Protein 1XHO (pdb70)

Radius of gyration: 18.59 Å; Cα contacts (8 Å, |Δi|>4): 660; chains: 3; bounding box: 45×43×45 Å

B-factor: mean 31.83, std 7.76, range [2.0, 61.58]

CATH classification: 3.30.1330.40

Sequence (318 aa):
VWAIRGATTVSDNTADEIVAETQKLLKEAEKNGLEEDDIISIIFTVTKDLDAAFPAIAARNGWTSTALCNEIDVPGSLEKCIRVHVNTDKDKKDIKHVYLNGAKVLVWAIRGATTVSDNTADEIVAETQKLLKEAEKNGLEEDDIISIIFTVTKDLDAAFPAIAARNGWTSTALCNEIDVPGSLEKCIRVHVNTDKDKKDIKHVYLNGAKVLVWAIRGATTVSDNTADEIVAETQKLLKEAEKNGLEEDDIISIIFTVTKDLDAAFPAIAARNGWTSTALCNEIDVPGSLEKCIRVHVNTDKDKKDIKHVYLNGAKVL

Foldseek 3Di:
DEDAKEKEAFPDQAPCRLLVGLLVGVVVVVLQVDDLVFAAAKEKEAAPRHDHDDNCVSCVCPNPPYHYYHDPDDPPDDHRMMMMDTHDPDDHVSHDYYYYDPRVVD/DDDAKEKAFFPAQAAVRLQVGLLVRVVVVVLQVHDLVQAAEKEKEWEPRHDHDANCVSCVCPSPPYHYYHDPHDPPDDHRMMMMDGNDPDDPVSHDYYAYYPRVVD/DEDAKEKEAFPAQAPVRLQVRLLVRVVCVVLQVHDLVFAAAKEKEAEPRHDHDDNVVNCVVPSPPHHYYHDPDDPPPDHRMMMMDTHDPDDNVSHDHYYYDPRVVD

InterPro domains:
  IPR008243 Chorismate mutase, AroH class [PF07736] (2-117)
  IPR008243 Chorismate mutase, AroH class [PIRSF005965] (1-117)
  IPR008243 Chorismate mutase, AroH class [PS51167] (2-118)
  IPR008243 Chorismate mutase, AroH class [PTHR21164] (2-117)
  IPR008243 Chorismate mutase, AroH class [TIGR01796] (3-117)
  IPR008243 Chorismate mutase, AroH class [cd02185] (2-117)
  IPR035959 RutC-like superfamily [G3DSA:3.30.1330.40] (1-118)
  IPR035959 RutC-like superfamily [SSF55298] (1-117)

Structure (mmCIF, N/CA/C/O backbone):
data_1XHO
#
_entry.id   1XHO
#
_cell.length_a   48.201
_cell.length_b   48.201
_cell.length_c   123.693
_cell.angle_alpha   90.00
_cell.angle_beta   90.00
_cell.angle_gamma   120.00
#
_symmetry.space_group_name_H-M   'P 31'
#
loop_
_entity.id
_entity.type
_entity.pdbx_description
1 polymer 'Chorismate mutase'
2 non-polymer 'UNKNOWN ATOM OR ION'
3 water water
#
loop_
_atom_site.group_PDB
_atom_site.id
_atom_site.type_symbol
_atom_site.label_atom_id
_atom_site.label_alt_id
_atom_site.label_comp_id
_atom_site.label_asym_id
_atom_site.label_entity_id
_atom_site.label_seq_id
_atom_site.pdbx_PDB_ins_code
_atom_site.Cartn_x
_atom_site.Cartn_y
_atom_site.Cartn_z
_atom_site.occupancy
_atom_site.B_iso_or_equiv
_atom_site.auth_seq_id
_atom_site.auth_comp_id
_atom_site.auth_asym_id
_atom_site.auth_atom_id
_atom_site.pdbx_PDB_model_num
ATOM 1 N N . VAL A 1 32 ? 12.640 25.515 45.747 1.00 33.09 2 VAL A N 1
ATOM 2 C CA . VAL A 1 32 ? 12.201 24.100 45.480 1.00 31.74 2 VAL A CA 1
ATOM 3 C C . VAL A 1 32 ? 11.518 23.943 44.122 1.00 31.44 2 VAL A C 1
ATOM 4 O O . VAL A 1 32 ? 10.411 24.433 43.910 1.00 31.51 2 VAL A O 1
ATOM 8 N N . TRP A 1 33 ? 12.201 23.262 43.200 1.00 29.41 3 TRP A N 1
ATOM 9 C CA . TRP A 1 33 ? 11.575 22.797 41.970 1.00 29.86 3 TRP A CA 1
ATOM 10 C C . TRP A 1 33 ? 11.845 21.307 41.814 1.00 27.58 3 TRP A C 1
ATOM 11 O O . TRP A 1 33 ? 12.634 20.731 42.554 1.00 26.13 3 TRP A O 1
ATOM 22 N N . ALA A 1 34 ? 11.159 20.684 40.872 1.00 26.61 4 ALA A N 1
ATOM 23 C CA . ALA A 1 34 ? 11.337 19.259 40.635 1.00 27.59 4 ALA A CA 1
ATOM 24 C C . ALA A 1 34 ? 11.884 19.028 39.219 1.00 25.94 4 ALA A C 1
ATOM 25 O O . ALA A 1 34 ? 11.495 19.705 38.272 1.00 25.35 4 ALA A O 1
ATOM 27 N N . ILE A 1 35 ? 12.792 18.069 39.101 1.00 26.58 5 ILE A N 1
ATOM 28 C CA . ILE A 1 35 ? 13.404 17.717 37.830 1.00 27.24 5 ILE A CA 1
ATOM 29 C C . ILE A 1 35 ? 13.047 16.279 37.477 1.00 25.92 5 ILE A C 1
ATOM 30 O O . ILE A 1 35 ? 13.179 15.380 38.312 1.00 25.86 5 ILE A O 1
ATOM 35 N N . ARG A 1 36 ? 12.625 16.072 36.236 1.00 24.55 6 ARG A N 1
ATOM 36 C CA . ARG A 1 36 ? 12.340 14.744 35.712 1.00 27.03 6 ARG A CA 1
ATOM 37 C C . ARG A 1 36 ? 13.492 14.215 34.841 1.00 26.03 6 ARG A C 1
ATOM 38 O O . ARG A 1 36 ? 14.109 14.966 34.101 1.00 26.90 6 ARG A O 1
ATOM 46 N N . GLY A 1 37 ? 13.753 12.919 34.946 1.00 23.71 7 GLY A N 1
ATOM 47 C CA . GLY A 1 37 ? 14.624 12.205 34.017 1.00 22.85 7 GLY A CA 1
ATOM 48 C C . GLY A 1 37 ? 13.993 10.902 33.547 1.00 23.37 7 GLY A C 1
ATOM 49 O O . GLY A 1 37 ? 13.161 10.315 34.242 1.00 20.63 7 GLY A O 1
ATOM 50 N N . ALA A 1 38 ? 14.378 10.452 32.353 1.00 24.23 8 ALA A N 1
ATOM 51 C CA . ALA A 1 38 ? 14.006 9.113 31.878 1.00 24.49 8 ALA A CA 1
ATOM 52 C C . ALA A 1 38 ? 15.062 8.552 30.941 1.00 26.26 8 ALA A C 1
ATOM 53 O O . ALA A 1 38 ? 15.731 9.283 30.219 1.00 22.94 8 ALA A O 1
ATOM 55 N N . THR A 1 39 ? 15.190 7.236 30.963 1.00 26.50 9 THR A N 1
ATOM 56 C CA . THR A 1 39 ? 16.158 6.547 30.146 1.00 26.76 9 THR A CA 1
ATOM 57 C C . THR A 1 39 ? 15.677 5.126 29.969 1.00 26.81 9 THR A C 1
ATOM 58 O O . THR A 1 39 ? 14.666 4.719 30.559 1.00 24.44 9 THR A O 1
ATOM 62 N N . THR A 1 40 ? 16.390 4.376 29.139 1.00 29.07 10 THR A N 1
ATOM 63 C CA . THR A 1 40 ? 16.088 2.970 28.940 1.00 28.25 10 THR A CA 1
ATOM 64 C C . THR A 1 40 ? 17.340 2.122 29.043 1.00 27.78 10 THR A C 1
ATOM 65 O O . THR A 1 40 ? 18.469 2.627 28.973 1.00 27.29 10 THR A O 1
ATOM 69 N N . VAL A 1 41 ? 17.111 0.830 29.244 1.00 27.22 11 VAL A N 1
ATOM 70 C CA . VAL A 1 41 ? 18.156 -0.169 29.302 1.00 27.74 11 VAL A CA 1
ATOM 71 C C . VAL A 1 41 ? 17.943 -1.102 28.122 1.00 27.89 11 VAL A C 1
ATOM 72 O O . VAL A 1 41 ? 16.852 -1.171 27.586 1.00 27.58 11 VAL A O 1
ATOM 76 N N . SER A 1 42 ? 18.995 -1.808 27.728 1.00 30.90 12 SER A N 1
ATOM 77 C CA . SER A 1 42 ? 18.925 -2.817 26.676 1.00 31.95 12 SER A CA 1
ATOM 78 C C . SER A 1 42 ? 18.473 -4.175 27.230 1.00 31.69 12 SER A C 1
ATOM 79 O O . SER A 1 42 ? 17.902 -4.989 26.497 1.00 31.08 12 SER A O 1
ATOM 82 N N . ASP A 1 43 ? 18.742 -4.416 28.517 1.00 32.01 13 ASP A N 1
ATOM 83 C CA . ASP A 1 43 ? 18.434 -5.697 29.170 1.00 31.47 13 ASP A CA 1
ATOM 84 C C . ASP A 1 43 ? 18.066 -5.497 30.638 1.00 29.07 13 ASP A C 1
ATOM 85 O O . ASP A 1 43 ? 18.525 -4.553 31.273 1.00 27.13 13 ASP A O 1
ATOM 90 N N . ASN A 1 44 ? 17.265 -6.424 31.171 1.00 28.38 14 ASN A N 1
ATOM 91 C CA . ASN A 1 44 ? 16.930 -6.473 32.593 1.00 27.13 14 ASN A CA 1
ATOM 92 C C . ASN A 1 44 ? 18.063 -7.097 33.410 1.00 26.95 14 ASN A C 1
ATOM 93 O O . ASN A 1 44 ? 17.938 -8.216 33.897 1.00 29.26 14 ASN A O 1
ATOM 98 N N . THR A 1 45 ? 19.168 -6.365 33.556 1.00 25.96 15 THR A N 1
ATOM 99 C CA . THR A 1 45 ? 20.297 -6.813 34.377 1.00 25.05 15 THR A CA 1
ATOM 100 C C . THR A 1 45 ? 20.650 -5.721 35.380 1.00 25.33 15 THR A C 1
ATOM 101 O O . THR A 1 45 ? 20.322 -4.553 35.180 1.00 23.68 15 THR A O 1
ATOM 105 N N . ALA A 1 46 ? 21.302 -6.112 36.472 1.00 26.99 16 ALA A N 1
ATOM 106 C CA . ALA A 1 46 ? 21.735 -5.164 37.494 1.00 27.27 16 ALA A CA 1
ATOM 107 C C . ALA A 1 46 ? 22.736 -4.129 36.957 1.00 28.24 16 ALA A C 1
ATOM 108 O O . ALA A 1 46 ? 22.624 -2.953 37.274 1.00 28.59 16 ALA A O 1
ATOM 110 N N . ASP A 1 47 ? 23.685 -4.556 36.125 1.00 29.57 17 ASP A N 1
ATOM 111 C CA . ASP A 1 47 ? 24.674 -3.647 35.535 1.00 31.82 17 ASP A CA 1
ATOM 112 C C . ASP A 1 47 ? 24.040 -2.583 34.621 1.00 30.37 17 ASP A C 1
ATOM 113 O O . ASP A 1 47 ? 24.389 -1.416 34.685 1.00 31.37 17 ASP A O 1
ATOM 118 N N . GLU A 1 48 ? 23.105 -2.997 33.784 1.00 30.94 18 GLU A N 1
ATOM 119 C CA . GLU A 1 48 ? 22.443 -2.092 32.847 1.00 32.40 18 GLU A CA 1
ATOM 120 C C . GLU A 1 48 ? 21.546 -1.063 33.590 1.00 29.22 18 GLU A C 1
ATOM 121 O O . GLU A 1 48 ? 21.566 0.135 33.296 1.00 26.66 18 GLU A O 1
ATOM 127 N N . ILE A 1 49 ? 20.811 -1.535 34.589 1.00 28.02 19 ILE A N 1
ATOM 128 C CA . ILE A 1 49 ? 19.927 -0.677 35.380 1.00 25.66 19 ILE A CA 1
ATOM 129 C C . ILE A 1 49 ? 20.743 0.342 36.158 1.00 24.79 19 ILE A C 1
ATOM 130 O O . ILE A 1 49 ? 20.444 1.533 36.110 1.00 25.35 19 ILE A O 1
ATOM 135 N N . VAL A 1 50 ? 21.794 -0.112 36.835 1.00 22.86 20 VAL A N 1
ATOM 136 C CA . VAL A 1 50 ? 22.638 0.802 37.622 1.00 24.85 20 VAL A CA 1
ATOM 137 C C . VAL A 1 50 ? 23.418 1.786 36.740 1.00 24.13 20 VAL A C 1
ATOM 138 O O . VAL A 1 50 ? 23.429 2.985 37.024 1.00 24.48 20 VAL A O 1
ATOM 142 N N . ALA A 1 51 ? 24.051 1.285 35.676 1.00 24.51 21 ALA A N 1
ATOM 143 C CA . ALA A 1 51 ? 24.848 2.129 34.753 1.00 25.00 21 ALA A CA 1
ATOM 144 C C . ALA A 1 51 ? 24.029 3.191 34.016 1.00 25.16 21 ALA A C 1
ATOM 145 O O . ALA A 1 51 ? 24.463 4.333 33.855 1.00 29.25 21 ALA A O 1
ATOM 147 N N . GLU A 1 52 ? 22.846 2.823 33.551 1.00 26.94 22 GLU A N 1
ATOM 148 C CA . GLU A 1 52 ? 22.008 3.778 32.826 1.00 24.99 22 GLU A CA 1
ATOM 149 C C . GLU A 1 52 ? 21.364 4.819 33.738 1.00 22.90 22 GLU A C 1
ATOM 150 O O . GLU A 1 52 ? 21.242 5.978 33.356 1.00 20.71 22 GLU A O 1
ATOM 156 N N . THR A 1 53 ? 20.955 4.399 34.931 1.00 22.46 23 THR A N 1
ATOM 157 C CA . THR A 1 53 ? 20.436 5.310 35.935 1.00 22.10 23 THR A CA 1
ATOM 158 C C . THR A 1 53 ? 21.541 6.292 36.364 1.00 23.02 23 THR A C 1
ATOM 159 O O . THR A 1 53 ? 21.318 7.505 36.423 1.00 21.32 23 THR A O 1
ATOM 163 N N . GLN A 1 54 ? 22.732 5.771 36.615 1.00 25.76 24 GLN A N 1
ATOM 164 C CA . GLN A 1 54 ? 23.864 6.608 37.020 1.00 27.89 24 GLN A CA 1
ATOM 165 C C . GLN A 1 54 ? 24.183 7.673 35.969 1.00 24.90 24 GLN A C 1
ATOM 166 O O . GLN A 1 54 ? 24.459 8.801 36.314 1.00 25.82 24 GLN A O 1
ATOM 172 N N . LYS A 1 55 ? 24.116 7.305 34.695 1.00 27.31 25 LYS A N 1
ATOM 173 C CA . LYS A 1 55 ? 24.324 8.238 33.583 1.00 28.53 25 LYS A CA 1
ATOM 174 C C . LYS A 1 55 ? 23.250 9.335 33.523 1.00 26.90 25 LYS A C 1
ATOM 175 O O . LYS A 1 55 ? 23.536 10.477 33.171 1.00 22.62 25 LYS A O 1
ATOM 181 N N . LEU A 1 56 ? 22.014 8.960 33.839 1.00 26.77 26 LEU A N 1
ATOM 182 C CA . LEU A 1 56 ? 20.881 9.882 33.867 1.00 26.16 26 LEU A CA 1
ATOM 183 C C . LEU A 1 56 ? 21.011 10.868 35.033 1.00 24.80 26 LEU A C 1
ATOM 184 O O . LEU A 1 56 ? 20.901 12.077 34.857 1.00 26.52 26 LEU A O 1
ATOM 189 N N . LEU A 1 57 ? 21.263 10.350 36.219 1.00 26.14 27 LEU A N 1
ATOM 190 C CA . LEU A 1 57 ? 21.465 11.194 37.397 1.00 28.34 27 LEU A CA 1
ATOM 191 C C . LEU A 1 57 ? 22.579 12.218 37.183 1.00 30.15 27 LEU A C 1
ATOM 192 O O . LEU A 1 57 ? 22.430 13.386 37.538 1.00 26.26 27 LEU A O 1
ATOM 197 N N . LYS A 1 58 ? 23.691 11.761 36.606 1.00 32.73 28 LYS A N 1
ATOM 198 C CA . LYS A 1 58 ? 24.869 12.610 36.401 1.00 35.97 28 LYS A CA 1
ATOM 199 C C . LYS A 1 58 ? 24.563 13.746 35.422 1.00 34.39 28 LYS A C 1
ATOM 200 O O . LYS A 1 58 ? 24.946 14.889 35.658 1.00 31.83 28 LYS A O 1
ATOM 206 N N . GLU A 1 59 ? 23.845 13.420 34.347 1.00 35.52 29 GLU A N 1
ATOM 207 C CA . GLU A 1 59 ? 23.429 14.400 33.342 1.00 36.18 29 GLU A CA 1
ATOM 208 C C . GLU A 1 59 ? 22.341 15.352 33.855 1.00 35.83 29 GLU A C 1
ATOM 209 O O . GLU A 1 59 ? 22.319 16.523 33.486 1.00 37.67 29 GLU A O 1
ATOM 223 N N . ALA A 1 61 ? 22.219 16.238 37.063 1.00 30.72 31 ALA A N 1
ATOM 224 C CA . ALA A 1 61 ? 23.012 17.067 37.969 1.00 31.11 31 ALA A CA 1
ATOM 225 C C . ALA A 1 61 ? 23.883 18.117 37.232 1.00 33.54 31 ALA A C 1
ATOM 226 O O . ALA A 1 61 ? 23.959 19.268 37.669 1.00 33.18 31 ALA A O 1
ATOM 228 N N . GLU A 1 62 ? 24.516 17.733 36.120 1.00 35.08 32 GLU A N 1
ATOM 229 C CA . GLU A 1 62 ? 25.388 18.668 35.379 1.00 37.87 32 GLU A CA 1
ATOM 230 C C . GLU A 1 62 ? 24.577 19.739 34.641 1.00 35.95 32 GLU A C 1
ATOM 231 O O . GLU A 1 62 ? 24.860 20.931 34.783 1.00 37.27 32 GLU A O 1
ATOM 237 N N . LYS A 1 63 ? 23.550 19.323 33.902 1.00 34.49 33 LYS A N 1
ATOM 238 C CA . LYS A 1 63 ? 22.691 20.267 33.161 1.00 36.24 33 LYS A CA 1
ATOM 239 C C . LYS A 1 63 ? 21.966 21.298 34.049 1.00 35.36 33 LYS A C 1
ATOM 240 O O . LYS A 1 63 ? 21.552 22.353 33.555 1.00 34.32 33 LYS A O 1
ATOM 246 N N . ASN A 1 64 ? 21.832 21.000 35.345 1.00 34.44 34 ASN A N 1
ATOM 247 C CA . ASN A 1 64 ? 21.177 21.902 36.304 1.00 34.81 34 ASN A CA 1
ATOM 248 C C . ASN A 1 64 ? 22.098 22.496 37.368 1.00 35.71 34 ASN A C 1
ATOM 249 O O . ASN A 1 64 ? 21.626 23.203 38.259 1.00 36.59 34 ASN A O 1
ATOM 254 N N . GLY A 1 65 ? 23.398 22.210 37.284 1.00 36.59 35 GLY A N 1
ATOM 255 C CA . GLY A 1 65 ? 24.391 22.810 38.180 1.00 35.77 35 GLY A CA 1
ATOM 256 C C . GLY A 1 65 ? 24.254 22.397 39.634 1.00 37.59 35 GLY A C 1
ATOM 257 O O . GLY A 1 65 ? 24.528 23.184 40.537 1.00 37.56 35 GLY A O 1
ATOM 258 N N . LEU A 1 66 ? 23.855 21.149 39.860 1.00 38.36 36 LEU A N 1
ATOM 259 C CA . LEU A 1 66 ? 23.587 20.643 41.205 1.00 38.14 36 LEU A CA 1
ATOM 260 C C . LEU A 1 66 ? 24.780 19.931 41.828 1.00 37.67 36 LEU A C 1
ATOM 261 O O . LEU A 1 66 ? 25.528 19.254 41.138 1.00 36.93 36 LEU A O 1
ATOM 266 N N . GLU A 1 67 ? 24.935 20.103 43.143 1.00 38.38 37 GLU A N 1
ATOM 267 C CA . GLU A 1 67 ? 25.709 19.194 43.990 1.00 40.38 37 GLU A CA 1
ATOM 268 C C . GLU A 1 67 ? 24.684 18.465 44.842 1.00 35.64 37 GLU A C 1
ATOM 269 O O . GLU A 1 67 ? 23.506 18.792 44.761 1.00 32.49 37 GLU A O 1
ATOM 275 N N . GLU A 1 68 ? 25.121 17.503 45.663 1.00 34.05 38 GLU A N 1
ATOM 276 C CA . GLU A 1 68 ? 24.193 16.748 46.532 1.00 35.19 38 GLU A CA 1
ATOM 277 C C . GLU A 1 68 ? 23.468 17.653 47.525 1.00 35.69 38 GLU A C 1
ATOM 278 O O . GLU A 1 68 ? 22.276 17.453 47.799 1.00 33.98 38 GLU A O 1
ATOM 284 N N . ASP A 1 69 ? 24.197 18.635 48.064 1.00 35.35 39 ASP A N 1
ATOM 285 C CA . ASP A 1 69 ? 23.639 19.627 48.997 1.00 35.34 39 ASP A CA 1
ATOM 286 C C . ASP A 1 69 ? 22.353 20.293 48.485 1.00 32.28 39 ASP A C 1
ATOM 287 O O . ASP A 1 69 ? 21.545 20.737 49.278 1.00 32.85 39 ASP A O 1
ATOM 292 N N . ASP A 1 70 ? 22.174 20.353 47.169 1.00 33.30 40 ASP A N 1
ATOM 293 C CA . ASP A 1 70 ? 20.989 20.971 46.569 1.00 33.59 40 ASP A CA 1
ATOM 294 C C . ASP A 1 70 ? 19.811 19.995 46.408 1.00 32.64 40 ASP A C 1
ATOM 295 O O . ASP A 1 70 ? 18.688 20.415 46.166 1.00 29.97 40 ASP A O 1
ATOM 300 N N . ILE A 1 71 ? 20.064 18.696 46.536 1.00 33.07 41 ILE A N 1
ATOM 301 C CA . ILE A 1 71 ? 19.021 17.697 46.284 1.00 31.26 41 ILE A CA 1
ATOM 302 C C . ILE A 1 71 ? 18.273 17.399 47.575 1.00 28.99 41 ILE A C 1
ATOM 303 O O . ILE A 1 71 ? 18.883 17.110 48.606 1.00 27.09 41 ILE A O 1
ATOM 308 N N . ILE A 1 72 ? 16.945 17.505 47.502 1.00 27.09 42 ILE A N 1
ATOM 309 C CA . ILE A 1 72 ? 16.052 17.239 48.635 1.00 25.30 42 ILE A CA 1
ATOM 310 C C . ILE A 1 72 ? 15.675 15.741 48.655 1.00 25.81 42 ILE A C 1
ATOM 311 O O . ILE A 1 72 ? 15.732 15.081 49.697 1.00 24.16 42 ILE A O 1
ATOM 316 N N . SER A 1 73 ? 15.289 15.214 47.497 1.00 24.24 43 SER A N 1
ATOM 317 C CA . SER A 1 73 ? 14.851 13.825 47.406 1.00 24.56 43 SER A CA 1
ATOM 318 C C . SER A 1 73 ? 14.909 13.321 45.960 1.00 23.59 43 SER A C 1
ATOM 319 O O . SER A 1 73 ? 14.843 14.099 45.013 1.00 23.40 43 SER A O 1
ATOM 322 N N . ILE A 1 74 ? 15.031 12.010 45.807 1.00 22.66 44 ILE A N 1
ATOM 323 C CA . ILE A 1 74 ? 14.988 11.384 44.499 1.00 21.61 44 ILE A CA 1
ATOM 324 C C . ILE A 1 74 ? 14.037 10.211 44.555 1.00 21.21 44 ILE A C 1
ATOM 325 O O . ILE A 1 74 ? 14.149 9.369 45.432 1.00 23.12 44 ILE A O 1
ATOM 330 N N . ILE A 1 75 ? 13.078 10.197 43.629 1.00 20.69 45 ILE A N 1
ATOM 331 C CA . ILE A 1 75 ? 12.155 9.098 43.461 1.00 20.96 45 ILE A CA 1
ATOM 332 C C . ILE A 1 75 ? 12.452 8.451 42.116 1.00 21.80 45 ILE A C 1
ATOM 333 O O . ILE A 1 75 ? 12.511 9.126 41.102 1.00 19.85 45 ILE A O 1
ATOM 338 N N . PHE A 1 76 ? 12.673 7.137 42.143 1.00 23.33 46 PHE A N 1
ATOM 339 C CA . PHE A 1 76 ? 12.965 6.350 40.952 1.00 23.48 46 PHE A CA 1
ATOM 340 C C . PHE A 1 76 ? 11.780 5.454 40.664 1.00 20.24 46 PHE A C 1
ATOM 341 O O . PHE A 1 76 ? 11.182 4.914 41.594 1.00 21.17 46 PHE A O 1
ATOM 349 N N . THR A 1 77 ? 11.438 5.283 39.390 1.00 20.73 47 THR A N 1
ATOM 350 C CA . THR A 1 77 ? 10.524 4.186 38.994 1.00 21.80 47 THR A CA 1
ATOM 351 C C . THR A 1 77 ? 11.122 3.316 37.886 1.00 21.84 47 THR A C 1
ATOM 352 O O . THR A 1 77 ? 11.944 3.773 37.094 1.00 20.26 47 THR A O 1
ATOM 356 N N . VAL A 1 78 ? 10.711 2.050 37.860 1.00 22.13 48 VAL A N 1
ATOM 357 C CA . VAL A 1 78 ? 11.008 1.179 36.752 1.00 21.53 48 VAL A CA 1
ATOM 358 C C . VAL A 1 78 ? 9.730 0.504 36.275 1.00 22.35 48 VAL A C 1
ATOM 359 O O . VAL A 1 78 ? 8.848 0.151 37.070 1.00 20.87 48 VAL A O 1
ATOM 363 N N . THR A 1 79 ? 9.652 0.315 34.965 1.00 22.28 49 THR A N 1
ATOM 364 C CA . THR A 1 79 ? 8.598 -0.448 34.367 1.00 22.10 49 THR A CA 1
ATOM 365 C C . THR A 1 79 ? 8.720 -1.893 34.845 1.00 24.08 49 THR A C 1
ATOM 366 O O . THR A 1 79 ? 9.822 -2.368 35.161 1.00 23.08 49 THR A O 1
ATOM 370 N N . LYS A 1 80 ? 7.580 -2.574 34.942 1.00 24.54 50 LYS A N 1
ATOM 371 C CA . LYS A 1 80 ? 7.516 -3.846 35.668 1.00 28.53 50 LYS A CA 1
ATOM 372 C C . LYS A 1 80 ? 8.322 -4.996 35.037 1.00 27.61 50 LYS A C 1
ATOM 373 O O . LYS A 1 80 ? 8.555 -6.003 35.686 1.00 31.39 50 LYS A O 1
ATOM 379 N N . ASP A 1 81 ? 8.733 -4.837 33.782 1.00 28.60 51 ASP A N 1
ATOM 380 C CA . ASP A 1 81 ? 9.648 -5.787 33.107 1.00 27.43 51 ASP A CA 1
ATOM 381 C C . ASP A 1 81 ? 11.083 -5.729 33.653 1.00 26.62 51 ASP A C 1
ATOM 382 O O . ASP A 1 81 ? 11.863 -6.638 33.427 1.00 31.13 51 ASP A O 1
ATOM 387 N N . LEU A 1 82 ? 11.431 -4.657 34.357 1.00 27.69 52 LEU A N 1
ATOM 388 C CA . LEU A 1 82 ? 12.725 -4.563 35.052 1.00 26.86 52 LEU A CA 1
ATOM 389 C C . LEU A 1 82 ? 12.570 -4.932 36.540 1.00 26.25 52 LEU A C 1
ATOM 390 O O . LEU A 1 82 ? 11.666 -4.442 37.210 1.00 26.54 52 LEU A O 1
ATOM 395 N N . ASP A 1 83 ? 13.426 -5.825 37.039 1.00 28.19 53 ASP A N 1
ATOM 396 C CA . ASP A 1 83 ? 13.438 -6.187 38.476 1.00 27.08 53 ASP A CA 1
ATOM 397 C C . ASP A 1 83 ? 14.816 -6.593 39.010 1.00 27.81 53 ASP A C 1
ATOM 398 O O . ASP A 1 83 ? 14.931 -7.117 40.129 1.00 24.40 53 ASP A O 1
ATOM 403 N N . ALA A 1 84 ? 15.862 -6.338 38.225 1.00 28.80 54 ALA A N 1
ATOM 404 C CA . ALA A 1 84 ? 17.182 -6.893 38.522 1.00 28.76 54 ALA A CA 1
ATOM 405 C C . ALA A 1 84 ? 17.899 -6.172 39.645 1.00 27.97 54 ALA A C 1
ATOM 406 O O . ALA A 1 84 ? 18.734 -6.767 40.313 1.00 30.50 54 ALA A O 1
ATOM 408 N N . ALA A 1 85 ? 17.598 -4.889 39.835 1.00 28.68 55 ALA A N 1
ATOM 409 C CA . ALA A 1 85 ? 18.279 -4.073 40.851 1.00 26.57 55 ALA A CA 1
ATOM 410 C C . ALA A 1 85 ? 17.465 -2.848 41.262 1.00 26.20 55 ALA A C 1
ATOM 411 O O . ALA A 1 85 ? 16.599 -2.395 40.520 1.00 24.55 55 ALA A O 1
ATOM 413 N N . PHE A 1 86 ? 17.762 -2.321 42.451 1.00 27.06 56 PHE A N 1
ATOM 414 C CA . PHE A 1 86 ? 17.324 -0.971 42.856 1.00 26.22 56 PHE A CA 1
ATOM 415 C C . PHE A 1 86 ? 18.077 0.101 42.037 1.00 22.93 56 PHE A C 1
ATOM 416 O O . PHE A 1 86 ? 19.304 0.156 42.074 1.00 22.28 56 PHE A O 1
ATOM 424 N N . PRO A 1 87 ? 17.354 0.955 41.288 1.00 22.33 57 PRO A N 1
ATOM 425 C CA . PRO A 1 87 ? 18.018 2.115 40.651 1.00 24.75 57 PRO A CA 1
ATOM 426 C C . PRO A 1 87 ? 18.751 3.069 41.610 1.00 23.91 57 PRO A C 1
ATOM 427 O O . PRO A 1 87 ? 19.676 3.760 41.182 1.00 22.10 57 PRO A O 1
ATOM 431 N N . ALA A 1 88 ? 18.324 3.098 42.877 1.00 22.55 58 ALA A N 1
ATOM 432 C CA . ALA A 1 88 ? 18.951 3.909 43.927 1.00 25.45 58 ALA A CA 1
ATOM 433 C C . ALA A 1 88 ? 20.419 3.559 44.224 1.00 24.59 58 ALA A C 1
ATOM 434 O O . ALA A 1 88 ? 21.122 4.340 44.863 1.00 26.07 58 ALA A O 1
ATOM 436 N N . ILE A 1 89 ? 20.869 2.386 43.788 1.00 28.85 59 ILE A N 1
ATOM 437 C CA . ILE A 1 89 ? 22.292 2.018 43.885 1.00 30.08 59 ILE A CA 1
ATOM 438 C C . ILE A 1 89 ? 23.150 3.033 43.121 1.00 29.91 59 ILE A C 1
ATOM 439 O O . ILE A 1 89 ? 24.226 3.403 43.591 1.00 29.62 59 ILE A O 1
ATOM 444 N N . ALA A 1 90 ? 22.659 3.481 41.959 1.00 28.36 60 ALA A N 1
ATOM 445 C CA . ALA A 1 90 ? 23.355 4.480 41.140 1.00 28.89 60 ALA A CA 1
ATOM 446 C C . ALA A 1 90 ? 23.605 5.804 41.884 1.00 30.05 60 ALA A C 1
ATOM 447 O O . ALA A 1 90 ? 24.675 6.384 41.765 1.00 27.67 60 ALA A O 1
ATOM 449 N N . ALA A 1 91 ? 22.611 6.274 42.637 1.00 31.89 61 ALA A N 1
ATOM 450 C CA . ALA A 1 91 ? 22.759 7.478 43.463 1.00 31.21 61 ALA A CA 1
ATOM 451 C C . ALA A 1 91 ? 23.867 7.314 44.522 1.00 31.35 61 ALA A C 1
ATOM 452 O O . ALA A 1 91 ? 24.664 8.227 44.738 1.00 31.35 61 ALA A O 1
ATOM 454 N N . ARG A 1 92 ? 23.901 6.153 45.171 1.00 33.00 62 ARG A N 1
ATOM 455 C CA . ARG A 1 92 ? 24.968 5.800 46.112 1.00 35.99 62 ARG A CA 1
ATOM 456 C C . ARG A 1 92 ? 26.351 5.773 45.439 1.00 37.40 62 ARG A C 1
ATOM 457 O O . ARG A 1 92 ? 27.331 6.255 46.019 1.00 37.27 62 ARG A O 1
ATOM 465 N N . ASN A 1 93 ? 26.420 5.229 44.216 1.00 37.99 63 ASN A N 1
ATOM 466 C CA . ASN A 1 93 ? 27.673 5.192 43.428 1.00 38.12 63 ASN A CA 1
ATOM 467 C C . ASN A 1 93 ? 28.230 6.552 43.040 1.00 39.17 63 ASN A C 1
ATOM 468 O O . ASN A 1 93 ? 29.421 6.674 42.754 1.00 37.63 63 ASN A O 1
ATOM 481 N N . GLY A 1 95 ? 28.062 8.996 45.185 1.00 35.85 65 GLY A N 1
ATOM 482 C CA . GLY A 1 95 ? 28.341 9.591 46.473 1.00 36.05 65 GLY A CA 1
ATOM 483 C C . GLY A 1 95 ? 27.172 10.302 47.122 1.00 34.22 65 GLY A C 1
ATOM 484 O O . GLY A 1 95 ? 27.375 11.026 48.103 1.00 33.67 65 GLY A O 1
ATOM 485 N N . TRP A 1 96 ? 25.955 10.103 46.602 1.00 31.24 66 TRP A N 1
ATOM 486 C CA . TRP A 1 96 ? 24.759 10.736 47.197 1.00 29.57 66 TRP A CA 1
ATOM 487 C C . TRP A 1 96 ? 24.216 9.870 48.319 1.00 30.71 66 TRP A C 1
ATOM 488 O O . TRP A 1 96 ? 23.108 9.307 48.228 1.00 32.60 66 TRP A O 1
ATOM 499 N N . THR A 1 97 ? 25.012 9.785 49.388 1.00 31.43 67 THR A N 1
ATOM 500 C CA . THR A 1 97 ? 24.747 8.889 50.506 1.00 32.87 67 THR A CA 1
ATOM 501 C C . THR A 1 97 ? 23.977 9.591 51.629 1.00 30.93 67 THR A C 1
ATOM 502 O O . THR A 1 97 ? 23.589 8.953 52.603 1.00 31.33 67 THR A O 1
ATOM 506 N N . SER A 1 98 ? 23.740 10.894 51.479 1.00 31.03 68 SER A N 1
ATOM 507 C CA . SER A 1 98 ? 22.984 11.677 52.479 1.00 33.23 68 SER A CA 1
ATOM 508 C C . SER A 1 98 ? 21.591 12.139 51.977 1.00 31.66 68 SER A C 1
ATOM 509 O O . SER A 1 98 ? 20.944 12.967 52.605 1.00 32.17 68 SER A O 1
ATOM 512 N N . THR A 1 99 ? 21.142 11.588 50.850 1.00 30.13 69 THR A N 1
ATOM 513 C CA . THR A 1 99 ? 19.902 12.019 50.203 1.00 28.62 69 THR A CA 1
ATOM 514 C C . THR A 1 99 ? 18.795 10.976 50.363 1.00 26.51 69 THR A C 1
ATOM 515 O O . THR A 1 99 ? 19.045 9.786 50.238 1.00 24.56 69 THR A O 1
ATOM 519 N N . ALA A 1 100 ? 17.576 11.449 50.631 1.00 26.74 70 ALA A N 1
ATOM 520 C CA . ALA A 1 100 ? 16.389 10.600 50.700 1.00 26.53 70 ALA A CA 1
ATOM 521 C C . ALA A 1 100 ? 16.047 10.019 49.320 1.00 24.94 70 ALA A C 1
ATOM 522 O O . ALA A 1 100 ? 15.797 10.765 48.361 1.00 25.23 70 ALA A O 1
ATOM 524 N N . LEU A 1 101 ? 16.046 8.689 49.250 1.00 23.37 71 LEU A N 1
ATOM 525 C CA . LEU A 1 101 ? 15.774 7.935 48.031 1.00 24.30 71 LEU A CA 1
ATOM 526 C C . LEU A 1 101 ? 14.585 7.008 48.231 1.00 25.66 71 LEU A C 1
ATOM 527 O O . LEU A 1 101 ? 14.385 6.488 49.325 1.00 21.52 71 LEU A O 1
ATOM 540 N N . CYS A 1 103 ? 12.185 3.963 45.691 1.00 23.06 73 CYS A N 1
ATOM 541 C CA . CYS A 1 103 ? 11.987 3.242 44.418 1.00 22.92 73 CYS A CA 1
ATOM 542 C C . CYS A 1 103 ? 10.676 2.467 44.371 1.00 22.72 73 CYS A C 1
ATOM 543 O O . CYS A 1 103 ? 10.354 1.734 45.286 1.00 22.96 73 CYS A O 1
ATOM 554 N N . ASN A 1 105 ? 7.662 0.754 41.206 1.00 21.62 75 ASN A N 1
ATOM 555 C CA . ASN A 1 105 ? 7.418 0.514 39.801 1.00 21.37 75 ASN A CA 1
ATOM 556 C C . ASN A 1 105 ? 6.565 1.615 39.191 1.00 22.46 75 ASN A C 1
ATOM 557 O O . ASN A 1 105 ? 5.731 2.233 39.870 1.00 21.06 75 ASN A O 1
ATOM 562 N N . GLU A 1 106 ? 6.808 1.857 37.908 1.00 20.35 76 GLU A N 1
ATOM 563 C CA . GLU A 1 106 ? 5.962 2.703 37.086 1.00 23.17 76 GLU A CA 1
ATOM 564 C C . GLU A 1 106 ? 4.533 2.132 37.007 1.00 24.48 76 GLU A C 1
ATOM 565 O O . GLU A 1 106 ? 4.327 0.911 37.029 1.00 25.08 76 GLU A O 1
ATOM 571 N N . ILE A 1 107 ? 3.556 3.021 36.912 1.00 22.02 77 ILE A N 1
ATOM 572 C CA . ILE A 1 107 ? 2.192 2.613 36.618 1.00 23.83 77 ILE A CA 1
ATOM 573 C C . ILE A 1 107 ? 2.157 1.567 35.476 1.00 24.91 77 ILE A C 1
ATOM 574 O O . ILE A 1 107 ? 2.823 1.712 34.442 1.00 25.13 77 ILE A O 1
ATOM 579 N N . ASP A 1 108 ? 1.364 0.524 35.673 1.00 24.77 78 ASP A N 1
ATOM 580 C CA . ASP A 1 108 ? 1.215 -0.527 34.684 1.00 24.94 78 ASP A CA 1
ATOM 581 C C . ASP A 1 108 ? 0.213 -0.072 33.633 1.00 26.31 78 ASP A C 1
ATOM 582 O O . ASP A 1 108 ? -0.983 -0.180 33.835 1.00 24.81 78 ASP A O 1
ATOM 587 N N . VAL A 1 109 ? 0.711 0.471 32.527 1.00 26.66 79 VAL A N 1
ATOM 588 C CA . VAL A 1 109 ? -0.144 0.847 31.393 1.00 26.15 79 VAL A CA 1
ATOM 589 C C . VAL A 1 109 ? 0.341 0.119 30.141 1.00 26.09 79 VAL A C 1
ATOM 590 O O . VAL A 1 109 ? 1.388 0.459 29.597 1.00 25.58 79 VAL A O 1
ATOM 594 N N . PRO A 1 110 ? -0.415 -0.898 29.687 1.00 25.98 80 PRO A N 1
ATOM 595 C CA . PRO A 1 110 ? -0.087 -1.560 28.412 1.00 26.60 80 PRO A CA 1
ATOM 596 C C . PRO A 1 110 ? 0.039 -0.566 27.268 1.00 26.48 80 PRO A C 1
ATOM 597 O O . PRO A 1 110 ? -0.679 0.437 27.224 1.00 28.45 80 PRO A O 1
ATOM 601 N N . GLY A 1 111 ? 0.960 -0.831 26.354 1.00 26.40 81 GLY A N 1
ATOM 602 C CA . GLY A 1 111 ? 1.163 0.059 25.220 1.00 26.22 81 GLY A CA 1
ATOM 603 C C . GLY A 1 111 ? 2.135 1.188 25.497 1.00 24.27 81 GLY A C 1
ATOM 604 O O . GLY A 1 111 ? 2.210 2.145 24.731 1.00 23.51 81 GLY A O 1
ATOM 605 N N . SER A 1 112 ? 2.885 1.089 26.585 1.00 25.84 82 SER A N 1
ATOM 606 C CA . SER A 1 112 ? 3.835 2.142 26.913 1.00 28.85 82 SER A CA 1
ATOM 607 C C . SER A 1 112 ? 5.280 1.647 26.821 1.00 25.06 82 SER A C 1
ATOM 608 O O . SER A 1 112 ? 5.545 0.463 26.584 1.00 23.14 82 SER A O 1
ATOM 611 N N . LEU A 1 113 ? 6.212 2.580 26.969 1.00 24.37 83 LEU A N 1
ATOM 612 C CA . LEU A 1 113 ? 7.620 2.267 26.897 1.00 23.40 83 LEU A CA 1
ATOM 613 C C . LEU A 1 113 ? 8.010 1.288 28.006 1.00 24.22 83 LEU A C 1
ATOM 614 O O . LEU A 1 113 ? 7.628 1.469 29.176 1.00 24.05 83 LEU A O 1
ATOM 619 N N . GLU A 1 114 ? 8.748 0.244 27.619 1.00 22.62 84 GLU A N 1
ATOM 620 C CA . GLU A 1 114 ? 9.316 -0.715 28.556 1.00 22.12 84 GLU A CA 1
ATOM 621 C C . GLU A 1 114 ? 10.821 -0.461 28.756 1.00 20.04 84 GLU A C 1
ATOM 622 O O . GLU A 1 114 ? 11.371 0.495 28.211 1.00 16.23 84 GLU A O 1
ATOM 628 N N . LYS A 1 115 ? 11.453 -1.289 29.589 1.00 19.62 85 LYS A N 1
ATOM 629 C CA . LYS A 1 115 ? 12.861 -1.154 29.934 1.00 23.19 85 LYS A CA 1
ATOM 630 C C . LYS A 1 115 ? 13.191 0.296 30.325 1.00 23.88 85 LYS A C 1
ATOM 631 O O . LYS A 1 115 ? 14.274 0.789 30.052 1.00 22.87 85 LYS A O 1
ATOM 637 N N . CYS A 1 116 ? 12.233 0.965 30.974 1.00 24.71 86 CYS A N 1
ATOM 638 C CA . CYS A 1 116 ? 12.313 2.390 31.232 1.00 21.30 86 CYS A CA 1
ATOM 639 C C . CYS A 1 116 ? 12.504 2.671 32.735 1.00 23.41 86 CYS A C 1
ATOM 640 O O . CYS A 1 116 ? 11.784 2.135 33.590 1.00 19.90 86 CYS A O 1
ATOM 643 N N . ILE A 1 117 ? 13.508 3.500 33.023 1.00 22.78 87 ILE A N 1
ATOM 644 C CA . ILE A 1 117 ? 13.771 4.013 34.346 1.00 23.21 87 ILE A CA 1
ATOM 645 C C . ILE A 1 117 ? 13.458 5.511 34.298 1.00 22.39 87 ILE A C 1
ATOM 646 O O . ILE A 1 117 ? 13.881 6.209 33.386 1.00 17.06 87 ILE A O 1
ATOM 651 N N . ARG A 1 118 ? 12.667 5.973 35.263 1.00 24.11 88 ARG A N 1
ATOM 652 C CA . ARG A 1 118 ? 12.314 7.374 35.374 1.00 24.14 88 ARG A CA 1
ATOM 653 C C . ARG A 1 118 ? 12.785 7.927 36.732 1.00 24.18 88 ARG A C 1
ATOM 654 O O . ARG A 1 118 ? 12.866 7.188 37.722 1.00 21.57 88 ARG A O 1
ATOM 662 N N . VAL A 1 119 ? 13.119 9.218 36.764 1.00 22.82 89 VAL A N 1
ATOM 663 C CA . VAL A 1 119 ? 13.593 9.855 37.996 1.00 24.02 89 VAL A CA 1
ATOM 664 C C . VAL A 1 119 ? 12.819 11.137 38.256 1.00 25.68 89 VAL A C 1
ATOM 665 O O . VAL A 1 119 ? 12.578 11.904 37.336 1.00 25.45 89 VAL A O 1
ATOM 685 N N . HIS A 1 122 ? 13.556 16.395 43.617 1.00 24.70 92 HIS A N 1
ATOM 686 C CA . HIS A 1 122 ? 13.227 17.689 44.192 1.00 26.28 92 HIS A CA 1
ATOM 687 C C . HIS A 1 122 ? 14.523 18.381 44.608 1.00 26.49 92 HIS A C 1
ATOM 688 O O . HIS A 1 122 ? 15.391 17.762 45.224 1.00 26.92 92 HIS A O 1
ATOM 695 N N . VAL A 1 123 ? 14.669 19.657 44.237 1.00 27.87 93 VAL A N 1
ATOM 696 C CA . VAL A 1 123 ? 15.901 20.393 44.556 1.00 31.27 93 VAL A CA 1
ATOM 697 C C . VAL A 1 123 ? 15.651 21.772 45.156 1.00 31.99 93 VAL A C 1
ATOM 698 O O . VAL A 1 123 ? 14.688 22.437 44.809 1.00 29.94 93 VAL A O 1
ATOM 702 N N . ASN A 1 124 ? 16.530 22.172 46.071 1.00 34.99 94 ASN A N 1
ATOM 703 C CA . ASN A 1 124 ? 16.636 23.558 46.497 1.00 39.69 94 ASN A CA 1
ATOM 704 C C . ASN A 1 124 ? 17.531 24.296 45.493 1.00 41.73 94 ASN A C 1
ATOM 705 O O . ASN A 1 124 ? 18.690 23.919 45.277 1.00 40.50 94 ASN A O 1
ATOM 710 N N . THR A 1 125 ? 16.975 25.327 44.864 1.00 45.40 95 THR A N 1
ATOM 711 C CA . THR A 1 125 ? 17.656 26.041 43.789 1.00 48.47 95 THR A CA 1
ATOM 712 C C . THR A 1 125 ? 17.199 27.498 43.696 1.00 52.23 95 THR A C 1
ATOM 713 O O . THR A 1 125 ? 16.078 27.837 44.088 1.00 51.24 95 THR A O 1
ATOM 717 N N . ASP A 1 126 ? 18.080 28.349 43.176 1.00 56.10 96 ASP A N 1
ATOM 718 C CA . ASP A 1 126 ? 17.725 29.737 42.859 1.00 58.03 96 ASP A CA 1
ATOM 719 C C . ASP A 1 126 ? 17.184 29.851 41.425 1.00 57.38 96 ASP A C 1
ATOM 720 O O . ASP A 1 126 ? 16.519 30.829 41.096 1.00 58.56 96 ASP A O 1
ATOM 725 N N . LYS A 1 127 ? 17.457 28.846 40.589 1.00 56.07 97 LYS A N 1
ATOM 726 C CA . LYS A 1 127 ? 16.917 28.799 39.230 1.00 55.81 97 LYS A CA 1
ATOM 727 C C . LYS A 1 127 ? 15.390 28.769 39.271 1.00 55.73 97 LYS A C 1
ATOM 728 O O . LYS A 1 127 ? 14.795 28.080 40.110 1.00 56.93 97 LYS A O 1
ATOM 734 N N . ASP A 1 128 ? 14.761 29.521 38.371 1.00 53.38 98 ASP A N 1
ATOM 735 C CA . ASP A 1 128 ? 13.302 29.571 38.278 1.00 51.02 98 ASP A CA 1
ATOM 736 C C . ASP A 1 128 ? 12.785 28.371 37.489 1.00 48.15 98 ASP A C 1
ATOM 737 O O . ASP A 1 128 ? 13.499 27.818 36.652 1.00 47.10 98 ASP A O 1
ATOM 742 N N . LYS A 1 129 ? 11.532 27.997 37.742 1.00 44.44 99 LYS A N 1
ATOM 743 C CA . LYS A 1 129 ? 10.932 26.799 37.142 1.00 42.22 99 LYS A CA 1
ATOM 744 C C . LYS A 1 129 ? 11.268 26.625 35.648 1.00 41.24 99 LYS A C 1
ATOM 745 O O . LYS A 1 129 ? 11.658 25.533 35.220 1.00 39.77 99 LYS A O 1
ATOM 751 N N . LYS A 1 130 ? 11.129 27.699 34.866 1.00 40.22 100 LYS A N 1
ATOM 752 C CA . LYS A 1 130 ? 11.362 27.642 33.410 1.00 40.15 100 LYS A CA 1
ATOM 753 C C . LYS A 1 130 ? 12.810 27.288 33.010 1.00 38.49 100 LYS A C 1
ATOM 754 O O . LYS A 1 130 ? 13.036 26.855 31.891 1.00 36.71 100 LYS A O 1
ATOM 756 N N . ASP A 1 131 ? 13.766 27.476 33.924 1.00 38.72 101 ASP A N 1
ATOM 757 C CA . ASP A 1 131 ? 15.190 27.210 33.667 1.00 38.66 101 ASP A CA 1
ATOM 758 C C . ASP A 1 131 ? 15.671 25.819 34.161 1.00 39.37 101 ASP A C 1
ATOM 759 O O . ASP A 1 131 ? 16.860 25.494 34.036 1.00 36.17 101 ASP A O 1
ATOM 764 N N . ILE A 1 132 ? 14.761 25.022 34.731 1.00 38.48 102 ILE A N 1
ATOM 765 C CA . ILE A 1 132 ? 15.037 23.622 35.041 1.00 37.88 102 ILE A CA 1
ATOM 766 C C . ILE A 1 132 ? 15.146 22.811 33.739 1.00 37.38 102 ILE A C 1
ATOM 767 O O . ILE A 1 132 ? 14.285 22.904 32.872 1.00 34.49 102 ILE A O 1
ATOM 772 N N . LYS A 1 133 ? 16.210 22.019 33.610 1.00 37.19 103 LYS A N 1
ATOM 773 C CA . LYS A 1 133 ? 16.402 21.169 32.433 1.00 37.07 103 LYS A CA 1
ATOM 774 C C . LYS A 1 133 ? 16.061 19.702 32.739 1.00 34.66 103 LYS A C 1
ATOM 775 O O . LYS A 1 133 ? 16.746 19.056 33.520 1.00 34.46 103 LYS A O 1
ATOM 777 N N . HIS A 1 134 ? 15.007 19.197 32.101 1.00 35.67 104 HIS A N 1
ATOM 778 C CA . HIS A 1 134 ? 14.602 17.791 32.192 1.00 36.07 104 HIS A CA 1
ATOM 779 C C . HIS A 1 134 ? 15.347 16.953 31.139 1.00 37.07 104 HIS A C 1
ATOM 780 O O . HIS A 1 134 ? 15.604 17.429 30.037 1.00 36.69 104 HIS A O 1
ATOM 787 N N . VAL A 1 135 ? 15.688 15.708 31.491 1.00 37.21 105 VAL A N 1
ATOM 788 C CA . VAL A 1 135 ? 16.639 14.895 30.707 1.00 33.99 105 VAL A CA 1
ATOM 789 C C . VAL A 1 135 ? 16.007 13.573 30.263 1.00 32.01 105 VAL A C 1
ATOM 790 O O . VAL A 1 135 ? 15.526 12.787 31.092 1.00 28.30 105 VAL A O 1
ATOM 794 N N . TYR A 1 136 ? 16.003 13.346 28.947 1.00 30.62 106 TYR A N 1
ATOM 795 C CA . TYR A 1 136 ? 15.426 12.138 28.350 1.00 30.04 106 TYR A CA 1
ATOM 796 C C . TYR A 1 136 ? 16.495 11.470 27.501 1.00 29.62 106 TYR A C 1
ATOM 797 O O . TYR A 1 136 ? 17.052 12.090 26.587 1.00 28.69 106 TYR A O 1
ATOM 806 N N . LEU A 1 137 ? 16.820 10.223 27.856 1.00 27.86 107 LEU A N 1
ATOM 807 C CA . LEU A 1 137 ? 17.949 9.505 27.264 1.00 26.10 107 LEU A CA 1
ATOM 808 C C . LEU A 1 137 ? 17.523 8.188 26.617 1.00 25.45 107 LEU A C 1
ATOM 809 O O . LEU A 1 137 ? 16.466 7.616 26.949 1.00 21.23 107 LEU A O 1
ATOM 814 N N . ASN A 1 138 ? 18.347 7.737 25.669 1.00 26.86 108 ASN A N 1
ATOM 815 C CA . ASN A 1 138 ? 18.185 6.442 24.997 1.00 27.46 108 ASN A CA 1
ATOM 816 C C . ASN A 1 138 ? 16.786 6.291 24.369 1.00 27.10 108 ASN A C 1
ATOM 817 O O . ASN A 1 138 ? 16.367 7.172 23.618 1.00 27.69 108 ASN A O 1
ATOM 822 N N . GLY A 1 139 ? 16.071 5.208 24.680 1.00 25.67 109 GLY A N 1
ATOM 823 C CA . GLY A 1 139 ? 14.710 5.003 24.178 1.00 27.62 109 GLY A CA 1
ATOM 824 C C . GLY A 1 139 ? 13.652 5.917 24.802 1.00 28.93 109 GLY A C 1
ATOM 825 O O . GLY A 1 139 ? 12.510 5.948 24.345 1.00 27.12 109 GLY A O 1
ATOM 826 N N . ALA A 1 140 ? 14.028 6.652 25.846 1.00 29.63 110 ALA A N 1
ATOM 827 C CA . ALA A 1 140 ? 13.098 7.549 26.540 1.00 31.60 110 ALA A CA 1
ATOM 828 C C . ALA A 1 140 ? 12.914 8.899 25.838 1.00 32.87 110 ALA A C 1
ATOM 829 O O . ALA A 1 140 ? 12.050 9.680 26.237 1.00 35.18 110 ALA A O 1
ATOM 831 N N . LYS A 1 141 ? 13.713 9.172 24.805 1.00 36.74 111 LYS A N 1
ATOM 832 C CA . LYS A 1 141 ? 13.525 10.376 23.983 1.00 41.90 111 LYS A CA 1
ATOM 833 C C . LYS A 1 141 ? 12.140 10.407 23.337 1.00 41.69 111 LYS A C 1
ATOM 834 O O . LYS A 1 141 ? 11.571 11.471 23.149 1.00 44.10 111 LYS A O 1
ATOM 840 N N . VAL A 1 142 ? 11.609 9.229 23.013 1.00 42.47 112 VAL A N 1
ATOM 841 C CA . VAL A 1 142 ? 10.219 9.073 22.568 1.00 43.96 112 VAL A CA 1
ATOM 842 C C . VAL A 1 142 ? 9.207 9.831 23.464 1.00 43.89 112 VAL A C 1
ATOM 843 O O . VAL A 1 142 ? 8.225 10.376 22.971 1.00 43.31 112 VAL A O 1
ATOM 847 N N . LEU A 1 143 ? 9.467 9.859 24.767 1.00 44.29 113 LEU A N 1
ATOM 848 C CA . LEU A 1 143 ? 8.620 10.574 25.727 1.00 44.18 113 LEU A CA 1
ATOM 849 C C . LEU A 1 143 ? 8.907 12.073 25.641 1.00 44.97 113 LEU A C 1
ATOM 850 O O . LEU A 1 143 ? 8.415 12.857 26.448 1.00 46.75 113 LEU A O 1
ATOM 855 N N . VAL B 1 32 ? 13.193 23.054 53.655 1.00 36.33 2 VAL B N 1
ATOM 856 C CA . VAL B 1 32 ? 12.561 21.848 53.017 1.00 36.16 2 VAL B CA 1
ATOM 857 C C . VAL B 1 32 ? 13.562 20.725 52.749 1.00 34.79 2 VAL B C 1
ATOM 858 O O . VAL B 1 32 ? 14.347 20.790 51.798 1.00 34.29 2 VAL B O 1
ATOM 862 N N . TRP B 1 33 ? 13.505 19.692 53.588 1.00 33.49 3 TRP B N 1
ATOM 863 C CA . TRP B 1 33 ? 14.292 18.474 53.392 1.00 34.09 3 TRP B CA 1
ATOM 864 C C . TRP B 1 33 ? 13.396 17.230 53.399 1.00 32.13 3 TRP B C 1
ATOM 865 O O . TRP B 1 33 ? 12.182 17.318 53.607 1.00 30.59 3 TRP B O 1
ATOM 876 N N . ALA B 1 34 ? 13.997 16.074 53.143 1.00 30.30 4 ALA B N 1
ATOM 877 C CA . ALA B 1 34 ? 13.253 14.825 53.095 1.00 28.64 4 ALA B CA 1
ATOM 878 C C . ALA B 1 34 ? 13.888 13.842 54.043 1.00 27.30 4 ALA B C 1
ATOM 879 O O . ALA B 1 34 ? 15.103 13.748 54.119 1.00 28.94 4 ALA B O 1
ATOM 881 N N . ILE B 1 35 ? 13.052 13.116 54.775 1.00 28.41 5 ILE B N 1
ATOM 882 C CA . ILE B 1 35 ? 13.502 12.147 55.776 1.00 25.89 5 ILE B CA 1
ATOM 883 C C . ILE B 1 35 ? 13.055 10.759 55.341 1.00 23.49 5 ILE B C 1
ATOM 884 O O . ILE B 1 35 ? 11.917 10.573 54.911 1.00 26.15 5 ILE B O 1
ATOM 889 N N . ARG B 1 36 ? 13.961 9.794 55.451 1.00 24.80 6 ARG B N 1
ATOM 890 C CA . ARG B 1 36 ? 13.688 8.388 55.131 1.00 25.63 6 ARG B CA 1
ATOM 891 C C . ARG B 1 36 ? 13.497 7.531 56.386 1.00 25.26 6 ARG B C 1
ATOM 892 O O . ARG B 1 36 ? 14.220 7.668 57.367 1.00 27.13 6 ARG B O 1
ATOM 900 N N . GLY B 1 37 ? 12.491 6.666 56.341 1.00 24.73 7 GLY B N 1
ATOM 901 C CA . GLY B 1 37 ? 12.248 5.683 57.382 1.00 22.59 7 GLY B CA 1
ATOM 902 C C . GLY B 1 37 ? 12.137 4.310 56.757 1.00 22.68 7 GLY B C 1
ATOM 903 O O . GLY B 1 37 ? 11.749 4.179 55.600 1.00 19.60 7 GLY B O 1
ATOM 904 N N . ALA B 1 38 ? 12.506 3.279 57.510 1.00 23.64 8 ALA B N 1
ATOM 905 C CA . ALA B 1 38 ? 12.241 1.897 57.100 1.00 23.43 8 ALA B CA 1
ATOM 906 C C . ALA B 1 38 ? 12.136 1.016 58.321 1.00 23.70 8 ALA B C 1
ATOM 907 O O . ALA B 1 38 ? 12.800 1.238 59.320 1.00 21.17 8 ALA B O 1
ATOM 909 N N . THR B 1 39 ? 11.282 0.014 58.221 1.00 26.85 9 THR B N 1
ATOM 910 C CA . THR B 1 39 ? 11.121 -0.974 59.260 1.00 25.34 9 THR B CA 1
ATOM 911 C C . THR B 1 39 ? 10.599 -2.258 58.624 1.00 25.63 9 THR B C 1
ATOM 912 O O . THR B 1 39 ? 10.343 -2.296 57.419 1.00 23.70 9 THR B O 1
ATOM 916 N N . THR B 1 40 ? 10.444 -3.299 59.443 1.00 28.30 10 THR B N 1
ATOM 917 C CA . THR B 1 40 ? 9.866 -4.562 59.009 1.00 28.47 10 THR B CA 1
ATOM 918 C C . THR B 1 40 ? 8.743 -5.021 59.938 1.00 28.38 10 THR B C 1
ATOM 919 O O . THR B 1 40 ? 8.601 -4.542 61.072 1.00 29.91 10 THR B O 1
ATOM 923 N N . VAL B 1 41 ? 7.945 -5.951 59.426 1.00 31.23 11 VAL B N 1
ATOM 924 C CA . VAL B 1 41 ? 6.958 -6.692 60.218 1.00 31.70 11 VAL B CA 1
ATOM 925 C C . VAL B 1 41 ? 7.350 -8.177 60.209 1.00 33.46 11 VAL B C 1
ATOM 926 O O . VAL B 1 41 ? 8.112 -8.618 59.337 1.00 33.23 11 VAL B O 1
ATOM 930 N N . SER B 1 42 ? 6.851 -8.933 61.187 1.00 35.80 12 SER B N 1
ATOM 931 C CA . SER B 1 42 ? 7.016 -10.394 61.207 1.00 37.63 12 SER B CA 1
ATOM 932 C C . SER B 1 42 ? 5.990 -11.062 60.309 1.00 37.77 12 SER B C 1
ATOM 933 O O . SER B 1 42 ? 6.276 -12.083 59.682 1.00 39.11 12 SER B O 1
ATOM 936 N N . ASP B 1 43 ? 4.793 -10.481 60.248 1.00 37.79 13 ASP B N 1
ATOM 937 C CA . ASP B 1 43 ? 3.669 -11.106 59.561 1.00 38.34 13 ASP B CA 1
ATOM 938 C C . ASP B 1 43 ? 2.893 -10.097 58.723 1.00 38.59 13 ASP B C 1
ATOM 939 O O . ASP B 1 43 ? 2.893 -8.901 59.024 1.00 38.52 13 ASP B O 1
ATOM 944 N N . ASN B 1 44 ? 2.232 -10.599 57.677 1.00 34.79 14 ASN B N 1
ATOM 945 C CA . ASN B 1 44 ? 1.341 -9.813 56.858 1.00 34.34 14 ASN B CA 1
ATOM 946 C C . ASN B 1 44 ? -0.038 -9.650 57.517 1.00 34.51 14 ASN B C 1
ATOM 947 O O . ASN B 1 44 ? -1.036 -10.190 57.040 1.00 35.04 14 ASN B O 1
ATOM 952 N N . THR B 1 45 ? -0.077 -8.891 58.610 1.00 33.39 15 THR B N 1
ATOM 953 C CA . THR B 1 45 ? -1.324 -8.566 59.285 1.00 34.11 15 THR B CA 1
ATOM 954 C C . THR B 1 45 ? -1.497 -7.048 59.356 1.00 32.88 15 THR B C 1
ATOM 955 O O . THR B 1 45 ? -0.513 -6.289 59.392 1.00 27.73 15 THR B O 1
ATOM 959 N N . ALA B 1 46 ? -2.757 -6.622 59.358 1.00 32.39 16 ALA B N 1
ATOM 960 C CA . ALA B 1 46 ? -3.106 -5.214 59.474 1.00 33.55 16 ALA B CA 1
ATOM 961 C C . ALA B 1 46 ? -2.497 -4.586 60.728 1.00 34.77 16 ALA B C 1
ATOM 962 O O . ALA B 1 46 ? -1.832 -3.554 60.646 1.00 36.56 16 ALA B O 1
ATOM 964 N N . ASP B 1 47 ? -2.701 -5.221 61.879 1.00 34.35 17 ASP B N 1
ATOM 965 C CA . ASP B 1 47 ? -2.259 -4.645 63.154 1.00 36.68 17 ASP B CA 1
ATOM 966 C C . ASP B 1 47 ? -0.747 -4.457 63.228 1.00 33.93 17 ASP B C 1
ATOM 967 O O . ASP B 1 47 ? -0.277 -3.504 63.828 1.00 32.12 17 ASP B O 1
ATOM 972 N N . GLU B 1 48 ? 0.009 -5.356 62.607 1.00 34.98 18 GLU B N 1
ATOM 973 C CA . GLU B 1 48 ? 1.470 -5.271 62.641 1.00 33.96 18 GLU B CA 1
ATOM 974 C C . GLU B 1 48 ? 2.013 -4.207 61.674 1.00 30.30 18 GLU B C 1
ATOM 975 O O . GLU B 1 48 ? 2.927 -3.455 62.010 1.00 26.51 18 GLU B O 1
ATOM 981 N N . ILE B 1 49 ? 1.439 -4.163 60.476 1.00 27.33 19 ILE B N 1
ATOM 982 C CA . ILE B 1 49 ? 1.749 -3.126 59.507 1.00 27.26 19 ILE B CA 1
ATOM 983 C C . ILE B 1 49 ? 1.466 -1.752 60.135 1.00 25.97 19 ILE B C 1
ATOM 984 O O . ILE B 1 49 ? 2.334 -0.877 60.150 1.00 25.84 19 ILE B O 1
ATOM 989 N N . VAL B 1 50 ? 0.281 -1.589 60.702 1.00 27.33 20 VAL B N 1
ATOM 990 C CA . VAL B 1 50 ? -0.084 -0.315 61.312 1.00 28.94 20 VAL B CA 1
ATOM 991 C C . VAL B 1 50 ? 0.785 -0.005 62.531 1.00 27.95 20 VAL B C 1
ATOM 992 O O . VAL B 1 50 ? 1.317 1.097 62.640 1.00 31.27 20 VAL B O 1
ATOM 996 N N . ALA B 1 51 ? 0.956 -0.972 63.427 1.00 28.36 21 ALA B N 1
ATOM 997 C CA . ALA B 1 51 ? 1.781 -0.746 64.629 1.00 27.25 21 ALA B CA 1
ATOM 998 C C . ALA B 1 51 ? 3.236 -0.437 64.302 1.00 27.27 21 ALA B C 1
ATOM 999 O O . ALA B 1 51 ? 3.817 0.485 64.869 1.00 26.60 21 ALA B O 1
ATOM 1001 N N . GLU B 1 52 ? 3.834 -1.194 63.380 1.00 28.48 22 GLU B N 1
ATOM 1002 C CA . GLU B 1 52 ? 5.244 -0.955 63.031 1.00 29.06 22 GLU B CA 1
ATOM 1003 C C . GLU B 1 52 ? 5.454 0.376 62.298 1.00 26.03 22 GLU B C 1
ATOM 1004 O O . GLU B 1 52 ? 6.465 1.031 62.509 1.00 23.91 22 GLU B O 1
ATOM 1010 N N . THR B 1 53 ? 4.491 0.775 61.465 1.00 25.56 23 THR B N 1
ATOM 1011 C CA . THR B 1 53 ? 4.537 2.072 60.773 1.00 25.45 23 THR B CA 1
ATOM 1012 C C . THR B 1 53 ? 4.460 3.240 61.761 1.00 24.20 23 THR B C 1
ATOM 1013 O O . THR B 1 53 ? 5.246 4.188 61.672 1.00 24.13 23 THR B O 1
ATOM 1017 N N . GLN B 1 54 ? 3.510 3.150 62.694 1.00 25.03 24 GLN B N 1
ATOM 1018 C CA . GLN B 1 54 ? 3.248 4.205 63.687 1.00 26.97 24 GLN B CA 1
ATOM 1019 C C . GLN B 1 54 ? 4.473 4.467 64.564 1.00 25.08 24 GLN B C 1
ATOM 1020 O O . GLN B 1 54 ? 4.807 5.612 64.860 1.00 25.48 24 GLN B O 1
ATOM 1026 N N . LYS B 1 55 ? 5.143 3.385 64.948 1.00 26.99 25 LYS B N 1
ATOM 1027 C CA . LYS B 1 55 ? 6.402 3.439 65.691 1.00 27.82 25 LYS B CA 1
ATOM 1028 C C . LYS B 1 55 ? 7.513 4.126 64.909 1.00 26.65 25 LYS B C 1
ATOM 1029 O O . LYS B 1 55 ? 8.317 4.876 65.481 1.00 26.54 25 LYS B O 1
ATOM 1035 N N . LEU B 1 56 ? 7.562 3.860 63.606 1.00 26.25 26 LEU B N 1
ATOM 1036 C CA . LEU B 1 56 ? 8.555 4.464 62.728 1.00 25.80 26 LEU B CA 1
ATOM 1037 C C . LEU B 1 56 ? 8.287 5.965 62.566 1.00 24.98 26 LEU B C 1
ATOM 1038 O O . LEU B 1 56 ? 9.196 6.789 62.697 1.00 23.99 26 LEU B O 1
ATOM 1043 N N . LEU B 1 57 ? 7.033 6.307 62.285 1.00 25.47 27 LEU B N 1
ATOM 1044 C CA . LEU B 1 57 ? 6.621 7.702 62.169 1.00 25.21 27 LEU B CA 1
ATOM 1045 C C . LEU B 1 57 ? 6.874 8.443 63.474 1.00 25.25 27 LEU B C 1
ATOM 1046 O O . LEU B 1 57 ? 7.321 9.592 63.461 1.00 26.06 27 LEU B O 1
ATOM 1051 N N . LYS B 1 58 ? 6.597 7.784 64.596 1.00 27.67 28 LYS B N 1
ATOM 1052 C CA . LYS B 1 58 ? 6.808 8.402 65.909 1.00 31.23 28 LYS B CA 1
ATOM 1053 C C . LYS B 1 58 ? 8.288 8.648 66.188 1.00 30.16 28 LYS B C 1
ATOM 1054 O O . LYS B 1 58 ? 8.658 9.712 66.652 1.00 30.40 28 LYS B O 1
ATOM 1060 N N . GLU B 1 59 ? 9.137 7.683 65.864 1.00 32.30 29 GLU B N 1
ATOM 1061 C CA . GLU B 1 59 ? 10.574 7.887 65.992 1.00 33.40 29 GLU B CA 1
ATOM 1062 C C . GLU B 1 59 ? 11.108 8.950 65.019 1.00 33.50 29 GLU B C 1
ATOM 1063 O O . GLU B 1 59 ? 11.961 9.755 65.389 1.00 31.91 29 GLU B O 1
ATOM 1077 N N . ALA B 1 61 ? 9.622 11.609 63.840 1.00 31.56 31 ALA B N 1
ATOM 1078 C CA . ALA B 1 61 ? 9.222 12.898 64.384 1.00 31.24 31 ALA B CA 1
ATOM 1079 C C . ALA B 1 61 ? 10.055 13.320 65.603 1.00 34.09 31 ALA B C 1
ATOM 1080 O O . ALA B 1 61 ? 10.540 14.466 65.660 1.00 35.02 31 ALA B O 1
ATOM 1082 N N . GLU B 1 62 ? 10.211 12.409 66.569 1.00 36.29 32 GLU B N 1
ATOM 1083 C CA . GLU B 1 62 ? 10.944 12.703 67.812 1.00 41.06 32 GLU B CA 1
ATOM 1084 C C . GLU B 1 62 ? 12.404 13.046 67.544 1.00 39.97 32 GLU B C 1
ATOM 1085 O O . GLU B 1 62 ? 12.885 14.090 67.979 1.00 39.03 32 GLU B O 1
ATOM 1091 N N . LYS B 1 63 ? 13.092 12.171 66.811 1.00 40.97 33 LYS B N 1
ATOM 1092 C CA . LYS B 1 63 ? 14.514 12.364 66.482 1.00 41.13 33 LYS B CA 1
ATOM 1093 C C . LYS B 1 63 ? 14.810 13.638 65.682 1.00 38.55 33 LYS B C 1
ATOM 1094 O O . LYS B 1 63 ? 15.928 14.156 65.736 1.00 38.98 33 LYS B O 1
ATOM 1100 N N . ASN B 1 64 ? 13.822 14.137 64.941 1.00 35.39 34 ASN B N 1
ATOM 1101 C CA . ASN B 1 64 ? 13.993 15.368 64.167 1.00 35.30 34 ASN B CA 1
ATOM 1102 C C . ASN B 1 64 ? 13.229 16.563 64.739 1.00 33.98 34 ASN B C 1
ATOM 1103 O O . ASN B 1 64 ? 13.236 17.638 64.149 1.00 35.06 34 ASN B O 1
ATOM 1108 N N . GLY B 1 65 ? 12.592 16.369 65.892 1.00 33.90 35 GLY B N 1
ATOM 1109 C CA . GLY B 1 65 ? 11.913 17.447 66.604 1.00 34.06 35 GLY B CA 1
ATOM 1110 C C . GLY B 1 65 ? 10.701 17.969 65.867 1.00 33.13 35 GLY B C 1
ATOM 1111 O O . GLY B 1 65 ? 10.480 19.181 65.808 1.00 31.34 35 GLY B O 1
ATOM 1112 N N . LEU B 1 66 ? 9.908 17.049 65.315 1.00 34.03 36 LEU B N 1
ATOM 1113 C CA . LEU B 1 66 ? 8.823 17.408 64.401 1.00 33.90 36 LEU B CA 1
ATOM 1114 C C . LEU B 1 66 ? 7.449 17.296 65.037 1.00 32.71 36 LEU B C 1
ATOM 1115 O O . LEU B 1 66 ? 7.231 16.475 65.915 1.00 31.57 36 LEU B O 1
ATOM 1120 N N . GLU B 1 67 ? 6.528 18.134 64.564 1.00 33.79 37 GLU B N 1
ATOM 1121 C CA . GLU B 1 67 ? 5.096 17.959 64.804 1.00 36.52 37 GLU B CA 1
ATOM 1122 C C . GLU B 1 67 ? 4.389 17.986 63.446 1.00 32.76 37 GLU B C 1
ATOM 1123 O O . GLU B 1 67 ? 4.973 18.437 62.459 1.00 30.01 37 GLU B O 1
ATOM 1129 N N . GLU B 1 68 ? 3.135 17.539 63.409 1.00 30.68 38 GLU B N 1
ATOM 1130 C CA . GLU B 1 68 ? 2.397 17.395 62.147 1.00 31.36 38 GLU B CA 1
ATOM 1131 C C . GLU B 1 68 ? 2.483 18.627 61.224 1.00 30.65 38 GLU B C 1
ATOM 1132 O O . GLU B 1 68 ? 2.614 18.480 60.018 1.00 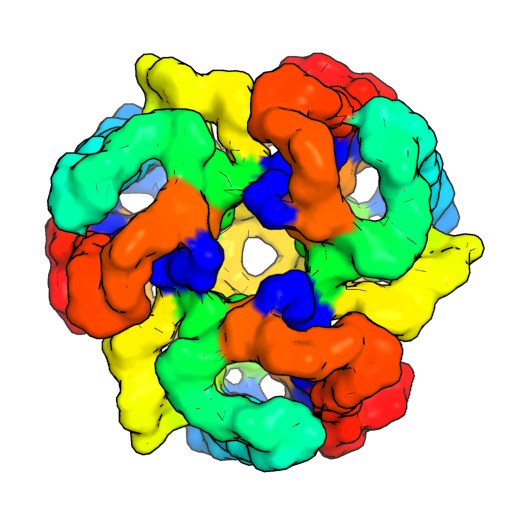26.82 38 GLU B O 1
ATOM 1138 N N . ASP B 1 69 ? 2.419 19.832 61.779 1.00 33.42 39 ASP B N 1
ATOM 1139 C CA . ASP B 1 69 ? 2.418 21.016 60.921 1.00 33.85 39 ASP B CA 1
ATOM 1140 C C . ASP B 1 69 ? 3.815 21.453 60.444 1.00 30.71 39 ASP B C 1
ATOM 1141 O O . ASP B 1 69 ? 3.946 22.485 59.811 1.00 28.70 39 ASP B O 1
ATOM 1146 N N . ASP B 1 70 ? 4.849 20.656 60.734 1.00 30.58 40 ASP B N 1
ATOM 1147 C CA . ASP B 1 70 ? 6.148 20.779 60.044 1.00 29.43 40 ASP B CA 1
ATOM 1148 C C . ASP B 1 70 ? 6.164 19.926 58.757 1.00 28.81 40 ASP B C 1
ATOM 1149 O O . ASP B 1 70 ? 6.975 20.142 57.847 1.00 26.18 40 ASP B O 1
ATOM 1154 N N . ILE B 1 71 ? 5.250 18.967 58.689 1.00 27.46 41 ILE B N 1
ATOM 1155 C CA . ILE B 1 71 ? 5.311 17.919 57.687 1.00 28.03 41 ILE B CA 1
ATOM 1156 C C . ILE B 1 71 ? 4.529 18.311 56.438 1.00 24.63 41 ILE B C 1
ATOM 1157 O O . ILE B 1 71 ? 3.354 18.644 56.504 1.00 20.27 41 ILE B O 1
ATOM 1162 N N . ILE B 1 72 ? 5.220 18.265 55.300 1.00 24.31 42 ILE B N 1
ATOM 1163 C CA . ILE B 1 72 ? 4.653 18.639 54.000 1.00 25.19 42 ILE B CA 1
ATOM 1164 C C . ILE B 1 72 ? 3.879 17.472 53.383 1.00 23.71 42 ILE B C 1
ATOM 1165 O O . ILE B 1 72 ? 2.793 17.658 52.859 1.00 24.91 42 ILE B O 1
ATOM 1170 N N . SER B 1 73 ? 4.460 16.279 53.456 1.00 22.78 43 SER B N 1
ATOM 1171 C CA . SER B 1 73 ? 3.917 15.088 52.811 1.00 23.03 43 SER B CA 1
ATOM 1172 C C . SER B 1 73 ? 4.568 13.831 53.385 1.00 23.13 43 SER B C 1
ATOM 1173 O O . SER B 1 73 ? 5.686 13.878 53.900 1.00 21.57 43 SER B O 1
ATOM 1176 N N . ILE B 1 74 ? 3.853 12.712 53.314 1.00 24.30 44 ILE B N 1
ATOM 1177 C CA . ILE B 1 74 ? 4.418 11.425 53.681 1.00 23.90 44 ILE B CA 1
ATOM 1178 C C . ILE B 1 74 ? 4.057 10.394 52.613 1.00 21.69 44 ILE B C 1
ATOM 1179 O O . ILE B 1 74 ? 2.891 10.178 52.336 1.00 23.35 44 ILE B O 1
ATOM 1184 N N . ILE B 1 75 ? 5.077 9.758 52.035 1.00 19.97 45 ILE B N 1
ATOM 1185 C CA . ILE B 1 75 ? 4.893 8.695 51.073 1.00 19.40 45 ILE B CA 1
ATOM 1186 C C . ILE B 1 75 ? 5.289 7.394 51.770 1.00 21.04 45 ILE B C 1
ATOM 1187 O O . ILE B 1 75 ? 6.329 7.327 52.422 1.00 23.02 45 ILE B O 1
ATOM 1192 N N . PHE B 1 76 ? 4.420 6.386 51.644 1.00 23.49 46 PHE B N 1
ATOM 1193 C CA . PHE B 1 76 ? 4.634 5.049 52.181 1.00 23.03 46 PHE B CA 1
ATOM 1194 C C . PHE B 1 76 ? 4.761 4.032 51.034 1.00 23.09 46 PHE B C 1
ATOM 1195 O O . PHE B 1 76 ? 4.027 4.127 50.043 1.00 19.95 46 PHE B O 1
ATOM 1203 N N . THR B 1 77 ? 5.696 3.079 51.171 1.00 22.11 47 THR B N 1
ATOM 1204 C CA . THR B 1 77 ? 5.705 1.845 50.356 1.00 22.61 47 THR B CA 1
ATOM 1205 C C . THR B 1 77 ? 5.722 0.579 51.223 1.00 23.63 47 THR B C 1
ATOM 1206 O O . THR B 1 77 ? 6.309 0.557 52.307 1.00 24.48 47 THR B O 1
ATOM 1210 N N . VAL B 1 78 ? 5.075 -0.475 50.735 1.00 24.84 48 VAL B N 1
ATOM 1211 C CA . VAL B 1 78 ? 5.244 -1.811 51.323 1.00 24.56 48 VAL B CA 1
ATOM 1212 C C . VAL B 1 78 ? 5.707 -2.746 50.217 1.00 26.35 48 VAL B C 1
ATOM 1213 O O . VAL B 1 78 ? 5.359 -2.540 49.053 1.00 27.16 48 VAL B O 1
ATOM 1217 N N . THR B 1 79 ? 6.498 -3.758 50.576 1.00 26.36 49 THR B N 1
ATOM 1218 C CA . THR B 1 79 ? 6.866 -4.819 49.639 1.00 25.68 49 THR B CA 1
ATOM 1219 C C . THR B 1 79 ? 5.615 -5.647 49.299 1.00 25.73 49 THR B C 1
ATOM 1220 O O . THR B 1 79 ? 4.621 -5.636 50.051 1.00 26.09 49 THR B O 1
ATOM 1224 N N . LYS B 1 80 ? 5.665 -6.340 48.163 1.00 25.63 50 LYS B N 1
ATOM 1225 C CA . LYS B 1 80 ? 4.504 -7.040 47.596 1.00 28.06 50 LYS B CA 1
ATOM 1226 C C . LYS B 1 80 ? 3.957 -8.139 48.519 1.00 27.58 50 LYS B C 1
ATOM 1227 O O . LYS B 1 80 ? 2.800 -8.530 48.397 1.00 26.11 50 LYS B O 1
ATOM 1233 N N . ASP B 1 81 ? 4.802 -8.647 49.415 1.00 28.10 51 ASP B N 1
ATOM 1234 C CA . ASP B 1 81 ? 4.386 -9.633 50.426 1.00 29.06 51 ASP B CA 1
ATOM 1235 C C . ASP B 1 81 ? 3.499 -9.042 51.570 1.00 29.59 51 ASP B C 1
ATOM 1236 O O . ASP B 1 81 ? 2.949 -9.784 52.371 1.00 29.21 51 ASP B O 1
ATOM 1241 N N . LEU B 1 82 ? 3.360 -7.716 51.621 1.00 28.98 52 LEU B N 1
ATOM 1242 C CA . LEU B 1 82 ? 2.444 -7.058 52.550 1.00 27.67 52 LEU B CA 1
ATOM 1243 C C . LEU B 1 82 ? 1.245 -6.497 51.798 1.00 28.63 52 LEU B C 1
ATOM 1244 O O . LEU B 1 82 ? 1.404 -5.715 50.858 1.00 31.80 52 LEU B O 1
ATOM 1249 N N . ASP B 1 83 ? 0.038 -6.901 52.194 1.00 31.17 53 ASP B N 1
ATOM 1250 C CA . ASP B 1 83 ? -1.177 -6.369 51.574 1.00 29.76 53 ASP B CA 1
ATOM 1251 C C . ASP B 1 83 ? -2.364 -6.227 52.524 1.00 29.16 53 ASP B C 1
ATOM 1252 O O . ASP B 1 83 ? -3.508 -6.053 52.074 1.00 30.48 53 ASP B O 1
ATOM 1257 N N . ALA B 1 84 ? -2.098 -6.270 53.824 1.00 28.31 54 ALA B N 1
ATOM 1258 C CA . ALA B 1 84 ? -3.170 -6.388 54.820 1.00 29.35 54 ALA B CA 1
ATOM 1259 C C . ALA B 1 84 ? -3.794 -5.041 55.164 1.00 28.78 54 ALA B C 1
ATOM 1260 O O . ALA B 1 84 ? -4.970 -4.986 55.514 1.00 29.10 54 ALA B O 1
ATOM 1262 N N . ALA B 1 85 ? -3.017 -3.960 55.048 1.00 28.78 55 ALA B N 1
ATOM 1263 C CA . ALA B 1 85 ? -3.494 -2.616 55.409 1.00 28.62 55 ALA B CA 1
ATOM 1264 C C . ALA B 1 85 ? -2.662 -1.487 54.816 1.00 28.08 55 ALA B C 1
ATOM 1265 O O . ALA B 1 85 ? -1.478 -1.653 54.543 1.00 26.81 55 ALA B O 1
ATOM 1267 N N . PHE B 1 86 ? -3.315 -0.335 54.629 1.00 28.81 56 PHE B N 1
ATOM 1268 C CA . PHE B 1 86 ? -2.643 0.923 54.310 1.00 27.91 56 PHE B CA 1
ATOM 1269 C C . PHE B 1 86 ? -1.810 1.342 55.513 1.00 26.39 56 PHE B C 1
ATOM 1270 O O . PHE B 1 86 ? -2.358 1.498 56.603 1.00 27.29 56 PHE B O 1
ATOM 1278 N N . PRO B 1 87 ? -0.485 1.513 55.334 1.00 25.26 57 PRO B N 1
ATOM 1279 C CA . PRO B 1 87 ? 0.339 2.064 56.426 1.00 26.44 57 PRO B CA 1
ATOM 1280 C C . PRO B 1 87 ? -0.068 3.481 56.861 1.00 27.16 57 PRO B C 1
ATOM 1281 O O . PRO B 1 87 ? 0.277 3.915 57.972 1.00 27.45 57 PRO B O 1
ATOM 1285 N N . ALA B 1 88 ? -0.776 4.188 55.982 1.00 26.51 58 ALA B N 1
ATOM 1286 C CA . ALA B 1 88 ? -1.318 5.507 56.286 1.00 27.98 58 ALA B CA 1
ATOM 1287 C C . ALA B 1 88 ? -2.284 5.507 57.485 1.00 27.07 58 ALA B C 1
ATOM 1288 O O . ALA B 1 88 ? -2.467 6.544 58.122 1.00 24.61 58 ALA B O 1
ATOM 1290 N N . ILE B 1 89 ? -2.909 4.358 57.772 1.00 28.09 59 ILE B N 1
ATOM 1291 C CA . ILE B 1 89 ? -3.764 4.214 58.961 1.00 27.86 59 ILE B CA 1
ATOM 1292 C C . ILE B 1 89 ? -3.018 4.703 60.214 1.00 27.08 59 ILE B C 1
ATOM 1293 O O . ILE B 1 89 ? -3.602 5.363 61.071 1.00 28.69 59 ILE B O 1
ATOM 1298 N N . ALA B 1 90 ? -1.728 4.377 60.308 1.00 27.40 60 ALA B N 1
ATOM 1299 C CA . ALA B 1 90 ? -0.890 4.825 61.423 1.00 27.44 60 ALA B CA 1
ATOM 1300 C C . ALA B 1 90 ? -0.861 6.358 61.615 1.00 27.82 60 ALA B C 1
ATOM 1301 O O . ALA B 1 90 ? -0.899 6.844 62.745 1.00 25.71 60 ALA B O 1
ATOM 1303 N N . ALA B 1 91 ? -0.796 7.106 60.516 1.00 27.28 61 ALA B N 1
ATOM 1304 C CA . ALA B 1 91 ? -0.776 8.559 60.582 1.00 29.00 61 ALA B CA 1
ATOM 1305 C C . ALA B 1 91 ? -2.135 9.094 61.045 1.00 30.01 61 ALA B C 1
ATOM 1306 O O . ALA B 1 91 ? -2.202 10.035 61.835 1.00 28.55 61 ALA B O 1
ATOM 1308 N N . ARG B 1 92 ? -3.203 8.470 60.558 1.00 31.02 62 ARG B N 1
ATOM 1309 C CA . ARG B 1 92 ? -4.564 8.773 60.993 1.00 34.45 62 ARG B CA 1
ATOM 1310 C C . ARG B 1 92 ? -4.793 8.455 62.480 1.00 31.19 62 ARG B C 1
ATOM 1311 O O . ARG B 1 92 ? -5.533 9.171 63.151 1.00 28.50 62 ARG B O 1
ATOM 1319 N N . ASN B 1 93 ? -4.182 7.371 62.974 1.00 29.30 63 ASN B N 1
ATOM 1320 C CA . ASN B 1 93 ? -4.241 7.009 64.410 1.00 28.59 63 ASN B CA 1
ATOM 1321 C C . ASN B 1 93 ? -3.600 8.075 65.289 1.00 26.39 63 ASN B C 1
ATOM 1322 O O . ASN B 1 93 ? -4.132 8.416 66.348 1.00 23.03 63 ASN B O 1
ATOM 1335 N N . GLY B 1 95 ? -3.469 11.125 64.601 1.00 26.93 65 GLY B N 1
ATOM 1336 C CA . GLY B 1 95 ? -4.221 12.351 64.456 1.00 27.60 65 GLY B CA 1
ATOM 1337 C C . GLY B 1 95 ? -3.686 13.226 63.338 1.00 29.21 65 GLY B C 1
ATOM 1338 O O . GLY B 1 95 ? -4.093 14.378 63.215 1.00 27.45 65 GLY B O 1
ATOM 1339 N N . TRP B 1 96 ? -2.802 12.670 62.504 1.00 28.32 66 TRP B N 1
ATOM 1340 C CA . TRP B 1 96 ? -2.220 13.411 61.374 1.00 29.00 66 TRP B CA 1
ATOM 1341 C C . TRP B 1 96 ? -3.170 13.431 60.179 1.00 29.81 66 TRP B C 1
ATOM 1342 O O . TRP B 1 96 ? -2.905 12.835 59.122 1.00 30.84 66 TRP B O 1
ATOM 1353 N N . THR B 1 97 ? -4.274 14.155 60.363 1.00 28.52 67 THR B N 1
ATOM 1354 C CA . THR B 1 97 ? -5.384 14.168 59.424 1.00 27.31 67 THR B CA 1
ATOM 1355 C C . THR B 1 97 ? -5.336 15.389 58.484 1.00 26.32 67 THR B C 1
ATOM 1356 O O . THR B 1 97 ? -6.178 15.523 57.601 1.00 29.02 67 THR B O 1
ATOM 1360 N N . SER B 1 98 ? -4.336 16.251 58.654 1.00 25.92 68 SER B N 1
ATOM 1361 C CA . SER B 1 98 ? -4.198 17.468 57.840 1.00 28.29 68 SER B CA 1
ATOM 1362 C C . SER B 1 98 ? -3.015 17.383 56.872 1.00 27.69 68 SER B C 1
ATOM 1363 O O . SER B 1 98 ? -2.645 18.380 56.249 1.00 29.36 68 SER B O 1
ATOM 1366 N N . THR B 1 99 ? -2.423 16.196 56.756 1.00 26.35 69 THR B N 1
ATOM 1367 C CA . THR B 1 99 ? -1.196 16.009 55.984 1.00 25.07 69 THR B CA 1
ATOM 1368 C C . THR B 1 99 ? -1.435 15.111 54.783 1.00 23.92 69 THR B C 1
ATOM 1369 O O . THR B 1 99 ? -2.075 14.067 54.902 1.00 26.15 69 THR B O 1
ATOM 1373 N N . ALA B 1 100 ? -0.905 15.530 53.636 1.00 22.30 70 ALA B N 1
ATOM 1374 C CA . ALA B 1 100 ? -0.964 14.762 52.394 1.00 23.50 70 ALA B CA 1
ATOM 1375 C C . ALA B 1 100 ? -0.214 13.422 52.488 1.00 22.70 70 ALA B C 1
ATOM 1376 O O . ALA B 1 100 ? 0.990 13.396 52.757 1.00 22.72 70 ALA B O 1
ATOM 1378 N N . LEU B 1 101 ? -0.942 12.333 52.227 1.00 24.14 71 LEU B N 1
ATOM 1379 C CA . LEU B 1 101 ? -0.434 10.959 52.333 1.00 24.81 71 LEU B CA 1
ATOM 1380 C C . LEU B 1 101 ? -0.559 10.218 51.006 1.00 26.45 71 LEU B C 1
ATOM 1381 O O . LEU B 1 101 ? -1.408 10.532 50.184 1.00 23.98 71 LEU B O 1
ATOM 1394 N N . CYS B 1 103 ? 0.280 5.999 49.436 1.00 22.32 73 CYS B N 1
ATOM 1395 C CA . CYS B 1 103 ? 0.734 4.618 49.668 1.00 22.33 73 CYS B CA 1
ATOM 1396 C C . CYS B 1 103 ? 0.895 3.836 48.361 1.00 21.48 73 CYS B C 1
ATOM 1397 O O . CYS B 1 103 ? -0.047 3.716 47.574 1.00 21.29 73 CYS B O 1
ATOM 1408 N N . ASN B 1 105 ? 3.393 0.360 46.437 1.00 21.34 75 ASN B N 1
ATOM 1409 C CA . ASN B 1 105 ? 4.284 -0.740 46.650 1.00 21.40 75 ASN B CA 1
ATOM 1410 C C . ASN B 1 105 ? 5.675 -0.320 46.308 1.00 22.70 75 ASN B C 1
ATOM 1411 O O . ASN B 1 105 ? 5.895 0.563 45.447 1.00 23.16 75 ASN B O 1
ATOM 1416 N N . GLU B 1 106 ? 6.615 -0.952 47.003 1.00 22.43 76 GLU B N 1
ATOM 1417 C CA . GLU B 1 106 ? 8.020 -0.837 46.712 1.00 23.82 76 GLU B CA 1
ATOM 1418 C C . GLU B 1 106 ? 8.259 -1.492 45.372 1.00 23.41 76 GLU B C 1
ATOM 1419 O O . GLU B 1 106 ? 7.596 -2.465 45.031 1.00 26.04 76 GLU B O 1
ATOM 1425 N N . ILE B 1 107 ? 9.219 -0.962 44.627 1.00 23.58 77 ILE B N 1
ATOM 1426 C CA . ILE B 1 107 ? 9.783 -1.645 43.476 1.00 24.29 77 ILE B CA 1
ATOM 1427 C C . ILE B 1 107 ? 9.960 -3.156 43.788 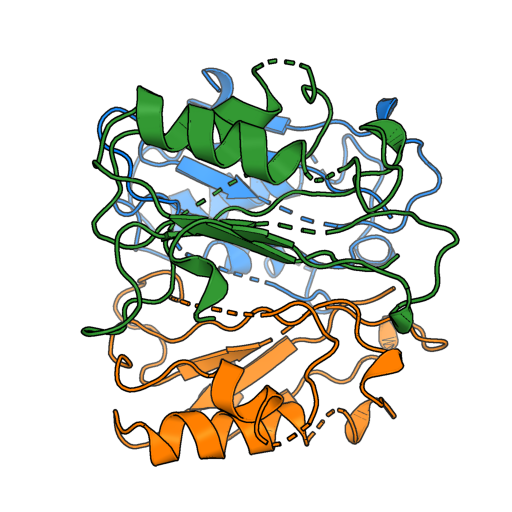1.00 27.00 77 ILE B C 1
ATOM 1428 O O . ILE B 1 107 ? 10.461 -3.529 44.845 1.00 28.21 77 ILE B O 1
ATOM 1433 N N . ASP B 1 108 ? 9.494 -4.001 42.875 1.00 27.25 78 ASP B N 1
ATOM 1434 C CA . ASP B 1 108 ? 9.603 -5.442 43.004 1.00 26.66 78 ASP B CA 1
ATOM 1435 C C . ASP B 1 108 ? 11.002 -5.877 42.528 1.00 26.59 78 ASP B C 1
ATOM 1436 O O . ASP B 1 108 ? 11.294 -5.877 41.331 1.00 23.44 78 ASP B O 1
ATOM 1441 N N . VAL B 1 109 ? 11.880 -6.189 43.478 1.00 27.37 79 VAL B N 1
ATOM 1442 C CA . VAL B 1 109 ? 13.222 -6.695 43.169 1.00 27.50 79 VAL B CA 1
ATOM 1443 C C . VAL B 1 109 ? 13.386 -8.020 43.907 1.00 28.80 79 VAL B C 1
ATOM 1444 O O . VAL B 1 109 ? 13.554 -8.032 45.131 1.00 29.35 79 VAL B O 1
ATOM 1448 N N . PRO B 1 110 ? 13.274 -9.145 43.173 1.00 28.86 80 PRO B N 1
ATOM 1449 C CA . PRO B 1 110 ? 13.538 -10.466 43.732 1.00 29.52 80 PRO B CA 1
ATOM 1450 C C . PRO B 1 110 ? 14.831 -10.519 44.543 1.00 28.13 80 PRO B C 1
ATOM 1451 O O . PRO B 1 110 ? 15.851 -10.031 44.081 1.00 27.57 80 PRO B O 1
ATOM 1455 N N . GLY B 1 111 ? 14.753 -11.079 45.758 1.00 27.61 81 GLY B N 1
ATOM 1456 C CA . GLY B 1 111 ? 15.900 -11.186 46.654 1.00 27.63 81 GLY B CA 1
ATOM 1457 C C . GLY B 1 111 ? 16.085 -10.037 47.629 1.00 27.94 81 GLY B C 1
ATOM 1458 O O . GLY B 1 111 ? 16.975 -10.090 48.493 1.00 28.37 81 GLY B O 1
ATOM 1459 N N . SER B 1 112 ? 15.251 -9.003 47.519 1.00 24.41 82 SER B N 1
ATOM 1460 C CA . SER B 1 112 ? 15.366 -7.836 48.391 1.00 25.34 82 SER B CA 1
ATOM 1461 C C . SER B 1 112 ? 14.667 -8.071 49.720 1.00 24.73 82 SER B C 1
ATOM 1462 O O . SER B 1 112 ? 13.885 -9.015 49.872 1.00 28.16 82 SER B O 1
ATOM 1465 N N . LEU B 1 113 ? 14.950 -7.192 50.674 1.00 25.48 83 LEU B N 1
ATOM 1466 C CA . LEU B 1 113 ? 14.394 -7.286 52.014 1.00 25.93 83 LEU B CA 1
ATOM 1467 C C . LEU B 1 113 ? 12.884 -7.492 51.991 1.00 28.28 83 LEU B C 1
ATOM 1468 O O . LEU B 1 113 ? 12.144 -6.703 51.401 1.00 26.86 83 LEU B O 1
ATOM 1473 N N . GLU B 1 114 ? 12.448 -8.561 52.649 1.00 30.62 84 GLU B N 1
ATOM 1474 C CA . GLU B 1 114 ? 11.044 -8.892 52.772 1.00 33.36 84 GLU B CA 1
ATOM 1475 C C . GLU B 1 114 ? 10.345 -8.090 53.867 1.00 30.61 84 GLU B C 1
ATOM 1476 O O . GLU B 1 114 ? 10.990 -7.496 54.731 1.00 26.22 84 GLU B O 1
ATOM 1482 N N . LYS B 1 115 ? 9.012 -8.089 53.791 1.00 29.64 85 LYS B N 1
ATOM 1483 C CA . LYS B 1 115 ? 8.120 -7.557 54.824 1.00 31.27 85 LYS B CA 1
ATOM 1484 C C . LYS B 1 115 ? 8.535 -6.173 55.313 1.00 29.51 85 LYS B C 1
ATOM 1485 O O . LYS B 1 115 ? 8.537 -5.895 56.516 1.00 31.82 85 LYS B O 1
ATOM 1491 N N . CYS B 1 116 ? 8.842 -5.300 54.358 1.00 27.00 86 CYS B N 1
ATOM 1492 C CA . CYS B 1 116 ? 9.466 -4.020 54.638 1.00 26.86 86 CYS B CA 1
ATOM 1493 C C . CYS B 1 116 ? 8.534 -2.852 54.305 1.00 27.57 86 CYS B C 1
ATOM 1494 O O . CYS B 1 116 ? 7.938 -2.796 53.225 1.00 26.52 86 CYS B O 1
ATOM 1497 N N . ILE B 1 117 ? 8.409 -1.935 55.262 1.00 26.99 87 ILE B N 1
ATOM 1498 C CA . ILE B 1 117 ? 7.654 -0.713 55.086 1.00 25.12 87 ILE B CA 1
ATOM 1499 C C . ILE B 1 117 ? 8.653 0.421 55.072 1.00 25.33 87 ILE B C 1
ATOM 1500 O O . ILE B 1 117 ? 9.506 0.476 55.951 1.00 25.29 87 ILE B O 1
ATOM 1505 N N . ARG B 1 118 ? 8.540 1.319 54.084 1.00 24.31 88 ARG B N 1
ATOM 1506 C CA . ARG B 1 118 ? 9.420 2.482 53.981 1.00 24.79 88 ARG B CA 1
ATOM 1507 C C . ARG B 1 118 ? 8.622 3.783 53.945 1.00 24.44 88 ARG B C 1
ATOM 1508 O O . ARG B 1 118 ? 7.488 3.821 53.488 1.00 17.82 88 ARG B O 1
ATOM 1516 N N . VAL B 1 119 ? 9.253 4.853 54.413 1.00 25.72 89 VAL B N 1
ATOM 1517 C CA . VAL B 1 119 ? 8.609 6.153 54.526 1.00 26.08 89 VAL B CA 1
ATOM 1518 C C . VAL B 1 119 ? 9.515 7.200 53.930 1.00 24.90 89 VAL B C 1
ATOM 1519 O O . VAL B 1 119 ? 10.708 7.182 54.169 1.00 25.53 89 VAL B O 1
ATOM 1539 N N . HIS B 1 122 ? 8.629 14.607 53.555 1.00 26.37 92 HIS B N 1
ATOM 1540 C CA . HIS B 1 122 ? 9.119 15.961 53.270 1.00 25.35 92 HIS B CA 1
ATOM 1541 C C . HIS B 1 122 ? 8.642 16.897 54.393 1.00 26.27 92 HIS B C 1
ATOM 1542 O O . HIS B 1 122 ? 7.469 16.854 54.791 1.00 23.68 92 HIS B O 1
ATOM 1549 N N . VAL B 1 123 ? 9.572 17.713 54.904 1.00 25.41 93 VAL B N 1
ATOM 1550 C CA . VAL B 1 123 ? 9.332 18.543 56.068 1.00 25.98 93 VAL B CA 1
ATOM 1551 C C . VAL B 1 123 ? 9.847 19.961 55.851 1.00 28.65 93 VAL B C 1
ATOM 1552 O O . VAL B 1 123 ? 10.895 20.161 55.230 1.00 27.73 93 VAL B O 1
ATOM 1556 N N . ASN B 1 124 ? 9.074 20.937 56.337 1.00 31.10 94 ASN B N 1
ATOM 1557 C CA . ASN B 1 124 ? 9.561 22.301 56.520 1.00 35.68 94 ASN B CA 1
ATOM 1558 C C . ASN B 1 124 ? 10.328 22.300 57.841 1.00 35.46 94 ASN B C 1
ATOM 1559 O O . ASN B 1 124 ? 9.784 21.909 58.874 1.00 38.16 94 ASN B O 1
ATOM 1564 N N . THR B 1 125 ? 11.596 22.697 57.809 1.00 36.82 95 THR B N 1
ATOM 1565 C CA . THR B 1 125 ? 12.434 22.645 59.009 1.00 37.05 95 THR B CA 1
ATOM 1566 C C . THR B 1 125 ? 13.492 23.774 59.065 1.00 40.35 95 THR B C 1
ATOM 1567 O O . THR B 1 125 ? 13.868 24.364 58.040 1.00 36.20 95 THR B O 1
ATOM 1571 N N . ASP B 1 126 ? 13.956 24.067 60.279 1.00 43.53 96 ASP B N 1
ATOM 1572 C CA . ASP B 1 126 ? 15.002 25.077 60.496 1.00 47.10 96 ASP B CA 1
ATOM 1573 C C . ASP B 1 126 ? 16.376 24.421 60.526 1.00 47.23 96 ASP B C 1
ATOM 1574 O O . ASP B 1 126 ? 17.392 25.095 60.725 1.00 48.60 96 ASP B O 1
ATOM 1579 N N . LYS B 1 127 ? 16.398 23.102 60.338 1.00 47.04 97 LYS B N 1
ATOM 1580 C CA . LYS B 1 127 ? 17.627 22.326 60.394 1.00 45.91 97 LYS B CA 1
ATOM 1581 C C . LYS B 1 127 ? 18.272 22.207 59.021 1.00 44.04 97 LYS B C 1
ATOM 1582 O O . LYS B 1 127 ? 17.599 22.317 57.981 1.00 40.67 97 LYS B O 1
ATOM 1588 N N . ASP B 1 128 ? 19.581 21.962 59.041 1.00 42.62 98 ASP B N 1
ATOM 1589 C CA . ASP B 1 128 ? 20.380 21.751 57.835 1.00 41.58 98 ASP B CA 1
ATOM 1590 C C . ASP B 1 128 ? 20.277 20.282 57.408 1.00 40.19 98 ASP B C 1
ATOM 1591 O O . ASP B 1 128 ? 20.126 19.398 58.258 1.00 39.39 98 ASP B O 1
ATOM 1596 N N . LYS B 1 129 ? 20.365 20.031 56.098 1.00 37.88 99 LYS B N 1
ATOM 1597 C CA . LYS B 1 129 ? 20.313 18.662 55.545 1.00 35.86 99 LYS B CA 1
ATOM 1598 C C . LYS B 1 129 ? 21.260 17.688 56.257 1.00 37.81 99 LYS B C 1
ATOM 1599 O O . LYS B 1 129 ? 20.917 16.520 56.462 1.00 36.03 99 LYS B O 1
ATOM 1605 N N . LYS B 1 130 ? 22.446 18.172 56.639 1.00 40.54 100 LYS B N 1
ATOM 1606 C CA . LYS B 1 130 ? 23.439 17.341 57.338 1.00 42.55 100 LYS B CA 1
ATOM 1607 C C . LYS B 1 130 ? 22.933 16.830 58.691 1.00 40.50 100 LYS B C 1
ATOM 1608 O O . LYS B 1 130 ? 23.390 15.797 59.175 1.00 41.01 100 LYS B O 1
ATOM 1614 N N . ASP B 1 131 ? 22.000 17.564 59.295 1.00 40.91 101 ASP B N 1
ATOM 1615 C CA . ASP B 1 131 ? 21.477 17.250 60.627 1.00 41.66 101 ASP B CA 1
ATOM 1616 C C . ASP B 1 131 ? 20.195 16.398 60.625 1.00 40.95 101 ASP B C 1
ATOM 1617 O O . ASP B 1 131 ? 19.662 16.086 61.695 1.00 38.61 101 ASP B O 1
ATOM 1622 N N . ILE B 1 132 ? 19.702 16.026 59.442 1.00 39.24 102 ILE B N 1
ATOM 1623 C CA . ILE B 1 132 ? 18.526 15.146 59.330 1.00 37.95 102 ILE B CA 1
ATOM 1624 C C . ILE B 1 132 ? 18.840 13.735 59.842 1.00 37.22 102 ILE B C 1
ATOM 1625 O O . ILE B 1 132 ? 19.903 13.189 59.562 1.00 38.66 102 ILE B O 1
ATOM 1630 N N . LYS B 1 133 ? 17.915 13.154 60.603 1.00 38.43 103 LYS B N 1
ATOM 1631 C CA . LYS B 1 133 ? 18.116 11.816 61.177 1.00 38.70 103 LYS B CA 1
ATOM 1632 C C . LYS B 1 133 ? 17.155 10.806 60.552 1.00 38.30 103 LYS B C 1
ATOM 1633 O O . LYS B 1 133 ? 15.943 10.839 60.803 1.00 39.10 103 LYS B O 1
ATOM 1639 N N . HIS B 1 134 ? 17.705 9.918 59.725 1.00 36.95 104 HIS B N 1
ATOM 1640 C CA . HIS B 1 134 ? 16.918 8.915 59.023 1.00 34.79 104 HIS B CA 1
ATOM 1641 C C . HIS B 1 134 ? 16.815 7.695 59.935 1.00 34.95 104 HIS B C 1
ATOM 1642 O O . HIS B 1 134 ? 17.771 7.355 60.628 1.00 34.09 104 HIS B O 1
ATOM 1649 N N . VAL B 1 135 ? 15.652 7.050 59.934 1.00 33.85 105 VAL B N 1
ATOM 1650 C CA . VAL B 1 135 ? 15.324 6.029 60.925 1.00 33.78 105 VAL B CA 1
ATOM 1651 C C . VAL B 1 135 ? 15.220 4.648 60.272 1.00 35.38 105 VAL B C 1
ATOM 1652 O O . VAL B 1 135 ? 14.468 4.460 59.313 1.00 35.70 105 VAL B O 1
ATOM 1656 N N . TYR B 1 136 ? 15.992 3.697 60.800 1.00 35.89 106 TYR B N 1
ATOM 1657 C CA . TYR B 1 136 ? 16.002 2.316 60.318 1.00 38.02 106 TYR B CA 1
ATOM 1658 C C . TYR B 1 136 ? 15.770 1.369 61.500 1.00 36.56 106 TYR B C 1
ATOM 1659 O O . TYR B 1 136 ? 16.601 1.270 62.409 1.00 36.75 106 TYR B O 1
ATOM 1668 N N . LEU B 1 137 ? 14.622 0.696 61.489 1.00 34.04 107 LEU B N 1
ATOM 1669 C CA . LEU B 1 137 ? 14.182 -0.093 62.625 1.00 31.59 107 LEU B CA 1
ATOM 1670 C C . LEU B 1 137 ? 13.984 -1.550 62.248 1.00 31.08 107 LEU B C 1
ATOM 1671 O O . LEU B 1 137 ? 13.769 -1.883 61.082 1.00 30.52 107 LEU B O 1
ATOM 1676 N N . ASN B 1 138 ? 14.066 -2.419 63.253 1.00 31.89 108 ASN B N 1
ATOM 1677 C CA . ASN B 1 138 ? 13.796 -3.839 63.094 1.00 30.83 108 ASN B CA 1
ATOM 1678 C C . ASN B 1 138 ? 14.735 -4.464 62.031 1.00 32.55 108 ASN B C 1
ATOM 1679 O O . ASN B 1 138 ? 15.945 -4.262 62.091 1.00 36.55 108 ASN B O 1
ATOM 1684 N N . GLY B 1 139 ? 14.193 -5.201 61.070 1.00 32.53 109 GLY B N 1
ATOM 1685 C CA . GLY B 1 139 ? 15.003 -5.803 60.020 1.00 33.45 109 GLY B CA 1
ATOM 1686 C C . GLY B 1 139 ? 15.589 -4.815 59.024 1.00 33.09 109 GLY B C 1
ATOM 1687 O O . GLY B 1 139 ? 16.546 -5.133 58.341 1.00 33.42 109 GLY B O 1
ATOM 1688 N N . ALA B 1 140 ? 15.022 -3.610 58.947 1.00 35.07 110 ALA B N 1
ATOM 1689 C CA . ALA B 1 140 ? 15.490 -2.596 58.001 1.00 34.65 110 ALA B CA 1
ATOM 1690 C C . ALA B 1 140 ? 16.835 -1.967 58.365 1.00 36.00 110 ALA B C 1
ATOM 1691 O O . ALA B 1 140 ? 17.369 -1.182 57.583 1.00 35.18 110 ALA B O 1
ATOM 1693 N N . LYS B 1 141 ? 17.387 -2.303 59.530 1.00 39.46 111 LYS B N 1
ATOM 1694 C CA . LYS B 1 141 ? 18.732 -1.842 59.909 1.00 43.59 111 LYS B CA 1
ATOM 1695 C C . LYS B 1 141 ? 19.834 -2.292 58.927 1.00 44.50 111 LYS B C 1
ATOM 1696 O O . LYS B 1 141 ? 20.884 -1.664 58.863 1.00 47.05 111 LYS B O 1
ATOM 1702 N N . VAL B 1 142 ? 19.586 -3.352 58.151 1.00 45.25 112 VAL B N 1
ATOM 1703 C CA . VAL B 1 142 ? 20.473 -3.720 57.029 1.00 46.02 112 VAL B CA 1
ATOM 1704 C C . VAL B 1 142 ? 20.386 -2.708 55.876 1.00 46.84 112 VAL B C 1
ATOM 1705 O O . VAL B 1 142 ? 21.242 -2.706 54.987 1.00 47.96 112 VAL B O 1
ATOM 1709 N N . LEU B 1 143 ? 19.335 -1.880 55.909 1.00 46.66 113 LEU B N 1
ATOM 1710 C CA . LEU B 1 143 ? 19.085 -0.748 54.994 1.00 47.39 113 LEU B CA 1
ATOM 1711 C C . LEU B 1 143 ? 18.261 -1.177 53.778 1.00 46.21 113 LEU B C 1
ATOM 1712 O O . LEU B 1 143 ? 17.070 -1.504 53.904 1.00 43.46 113 LEU B O 1
ATOM 1721 N N . VAL C 1 32 ? 6.403 25.831 50.892 1.00 34.28 2 VAL C N 1
ATOM 1722 C CA . VAL C 1 32 ? 6.012 24.565 50.254 1.00 34.47 2 VAL C CA 1
ATOM 1723 C C . VAL C 1 32 ? 5.021 23.776 51.120 1.00 31.19 2 VAL C C 1
ATOM 1724 O O . VAL C 1 32 ? 5.283 23.503 52.280 1.00 31.65 2 VAL C O 1
ATOM 1728 N N . TRP C 1 33 ? 3.878 23.428 50.529 1.00 31.10 3 TRP C N 1
ATOM 1729 C CA . TRP C 1 33 ? 2.944 22.450 51.111 1.00 28.97 3 TRP C CA 1
ATOM 1730 C C . TRP C 1 33 ? 2.518 21.468 50.024 1.00 27.27 3 TRP C C 1
ATOM 1731 O O . TRP C 1 33 ? 2.798 21.680 48.847 1.00 27.31 3 TRP C O 1
ATOM 1742 N N . ALA C 1 34 ? 1.847 20.395 50.429 1.00 26.63 4 ALA C N 1
ATOM 1743 C CA . ALA C 1 34 ? 1.381 19.370 49.498 1.00 25.97 4 ALA C CA 1
ATOM 1744 C C . ALA C 1 34 ? -0.146 19.296 49.499 1.00 25.74 4 ALA C C 1
ATOM 1745 O O . ALA C 1 34 ? -0.775 19.471 50.535 1.00 26.16 4 ALA C O 1
ATOM 1747 N N . ILE C 1 35 ? -0.730 19.053 48.330 1.00 25.96 5 ILE C N 1
ATOM 1748 C CA . ILE C 1 35 ? -2.184 18.911 48.193 1.00 24.84 5 ILE C CA 1
ATOM 1749 C C . ILE C 1 35 ? -2.535 17.510 47.695 1.00 22.41 5 ILE C C 1
ATOM 1750 O O . ILE C 1 35 ? -1.983 17.035 46.705 1.00 20.99 5 ILE C O 1
ATOM 1755 N N . ARG C 1 36 ? -3.460 16.861 48.396 1.00 22.10 6 ARG C N 1
ATOM 1756 C CA . ARG C 1 36 ? -3.987 15.570 48.001 1.00 23.28 6 ARG C CA 1
ATOM 1757 C C . ARG C 1 36 ? -5.319 15.727 47.246 1.00 23.66 6 ARG C C 1
ATOM 1758 O O . ARG C 1 36 ? -6.134 16.580 47.581 1.00 27.96 6 ARG C O 1
ATOM 1766 N N . GLY C 1 37 ? -5.487 14.934 46.188 1.00 22.54 7 GLY C N 1
ATOM 1767 C CA . GLY C 1 37 ? -6.759 14.744 45.514 1.00 21.51 7 GLY C CA 1
ATOM 1768 C C . GLY C 1 37 ? -7.055 13.254 45.279 1.00 21.71 7 GLY C C 1
ATOM 1769 O O . GLY C 1 37 ? -6.135 12.424 45.178 1.00 18.81 7 GLY C O 1
ATOM 1770 N N . ALA C 1 38 ? -8.341 12.912 45.229 1.00 20.58 8 ALA C N 1
ATOM 1771 C CA . ALA C 1 38 ? -8.771 11.568 44.860 1.00 24.07 8 ALA C CA 1
ATOM 1772 C C . ALA C 1 38 ? -10.088 11.644 44.129 1.00 25.49 8 ALA C C 1
ATOM 1773 O O . ALA C 1 38 ? -10.898 12.541 44.378 1.00 27.86 8 ALA C O 1
ATOM 1775 N N . THR C 1 39 ? -10.272 10.713 43.202 1.00 27.13 9 THR C N 1
ATOM 1776 C CA . THR C 1 39 ? -11.488 10.622 42.415 1.00 27.43 9 THR C CA 1
ATOM 1777 C C . THR C 1 39 ? -11.674 9.177 41.939 1.00 28.41 9 THR C C 1
ATOM 1778 O O . THR C 1 39 ? -10.757 8.366 42.014 1.00 26.39 9 THR C O 1
ATOM 1782 N N . THR C 1 40 ? -12.875 8.866 41.469 1.00 29.65 10 THR C N 1
ATOM 1783 C CA . THR C 1 40 ? -13.168 7.557 40.918 1.00 31.75 10 THR C CA 1
ATOM 1784 C C . THR C 1 40 ? -13.703 7.696 39.496 1.00 32.15 10 THR C C 1
ATOM 1785 O O . THR C 1 40 ? -14.189 8.760 39.108 1.00 33.65 10 THR C O 1
ATOM 1789 N N . VAL C 1 41 ? -13.569 6.619 38.724 1.00 35.28 11 VAL C N 1
ATOM 1790 C CA . VAL C 1 41 ? -14.096 6.550 37.352 1.00 37.55 11 VAL C CA 1
ATOM 1791 C C . VAL C 1 41 ? -15.111 5.408 37.236 1.00 38.39 11 VAL C C 1
ATOM 1792 O O . VAL C 1 41 ? -15.137 4.496 38.071 1.00 40.05 11 VAL C O 1
ATOM 1796 N N . SER C 1 42 ? -15.956 5.490 36.214 1.00 39.29 12 SER C N 1
ATOM 1797 C CA . SER C 1 42 ? -16.958 4.463 35.943 1.00 40.95 12 SER C CA 1
ATOM 1798 C C . SER C 1 42 ? -16.351 3.266 35.219 1.00 40.05 12 SER C C 1
ATOM 1799 O O . SER C 1 42 ? -16.762 2.131 35.439 1.00 41.85 12 SER C O 1
ATOM 1802 N N . ASP C 1 43 ? -15.377 3.516 34.352 1.00 38.88 13 ASP C N 1
ATOM 1803 C CA . ASP C 1 43 ? -14.744 2.440 33.609 1.00 38.24 13 ASP C CA 1
ATOM 1804 C C . ASP C 1 43 ? -13.237 2.599 33.442 1.00 36.69 13 ASP C C 1
ATOM 1805 O O . ASP C 1 43 ? -12.711 3.711 33.405 1.00 35.82 13 ASP C O 1
ATOM 1806 N N . ASN C 1 44 ? -12.558 1.462 33.333 1.00 36.28 14 ASN C N 1
ATOM 1807 C CA . ASN C 1 44 ? -11.170 1.417 32.901 1.00 36.71 14 ASN C CA 1
ATOM 1808 C C . ASN C 1 44 ? -11.053 1.765 31.404 1.00 35.56 14 ASN C C 1
ATOM 1809 O O . ASN C 1 44 ? -10.841 0.888 30.562 1.00 37.61 14 ASN C O 1
ATOM 1814 N N . THR C 1 45 ? -11.209 3.049 31.090 1.00 34.15 15 THR C N 1
ATOM 1815 C CA . THR C 1 45 ? -11.052 3.553 29.730 1.00 35.84 15 THR C CA 1
ATOM 1816 C C . THR C 1 45 ? -10.188 4.812 29.755 1.00 34.45 15 THR C C 1
ATOM 1817 O O . THR C 1 45 ? -10.136 5.498 30.766 1.00 33.32 15 THR C O 1
ATOM 1821 N N . ALA C 1 46 ? -9.507 5.091 28.643 1.00 33.91 16 ALA C N 1
ATOM 1822 C CA . ALA C 1 46 ? -8.621 6.254 28.522 1.00 35.58 16 ALA C CA 1
ATOM 1823 C C . ALA C 1 46 ? -9.359 7.585 28.639 1.00 37.74 16 ALA C C 1
ATOM 1824 O O . ALA C 1 46 ? -8.803 8.565 29.146 1.00 36.26 16 ALA C O 1
ATOM 1826 N N . ASP C 1 47 ? -10.603 7.618 28.163 1.00 41.02 17 ASP C N 1
ATOM 1827 C CA . ASP C 1 47 ? -11.426 8.833 28.208 1.00 41.80 17 ASP C CA 1
ATOM 1828 C C . ASP C 1 47 ? -11.846 9.172 29.625 1.00 39.22 17 ASP C C 1
ATOM 1829 O O . ASP C 1 47 ? -11.777 10.331 30.027 1.00 39.78 17 ASP C O 1
ATOM 1834 N N . GLU C 1 48 ? -12.272 8.155 30.372 1.00 38.76 18 GLU C N 1
ATOM 1835 C CA . GLU C 1 48 ? -12.699 8.331 31.755 1.00 40.06 18 GLU C CA 1
ATOM 1836 C C . GLU C 1 48 ? -11.533 8.704 32.675 1.00 37.62 18 GLU C C 1
ATOM 1837 O O . GLU C 1 48 ? -11.636 9.643 33.471 1.00 34.95 18 GLU C O 1
ATOM 1843 N N . ILE C 1 49 ? -10.439 7.952 32.563 1.00 35.10 19 ILE C N 1
ATOM 1844 C CA . ILE C 1 49 ? -9.223 8.202 33.347 1.00 33.22 19 ILE C CA 1
ATOM 1845 C C . ILE C 1 49 ? -8.726 9.639 33.154 1.00 31.86 19 ILE C C 1
ATOM 1846 O O . ILE C 1 49 ? -8.439 10.340 34.123 1.00 31.42 19 ILE C O 1
ATOM 1851 N N . VAL C 1 50 ? -8.641 10.069 31.901 1.00 31.24 20 VAL C N 1
ATOM 1852 C CA . VAL C 1 50 ? -8.084 11.387 31.578 1.00 30.48 20 VAL C CA 1
ATOM 1853 C C . VAL C 1 50 ? -9.029 12.515 31.977 1.00 28.76 20 VAL C C 1
ATOM 1854 O O . VAL C 1 50 ? -8.596 13.502 32.553 1.00 28.73 20 VAL C O 1
ATOM 1858 N N . ALA C 1 51 ? -10.313 12.358 31.675 1.00 30.41 21 ALA C N 1
ATOM 1859 C CA . ALA C 1 51 ? -11.306 13.395 31.953 1.00 29.81 21 ALA C CA 1
ATOM 1860 C C . ALA C 1 51 ? -11.543 13.556 33.451 1.00 29.16 21 ALA C C 1
ATOM 1861 O O . ALA C 1 51 ? -11.618 14.668 33.949 1.00 32.08 21 ALA C O 1
ATOM 1863 N N . GLU C 1 52 ? -11.659 12.452 34.176 1.00 31.25 22 GLU C N 1
ATOM 1864 C CA . GLU C 1 52 ? -11.860 12.538 35.628 1.00 32.14 22 GLU C CA 1
ATOM 1865 C C . GLU C 1 52 ? -10.625 13.045 36.357 1.00 31.32 22 GLU C C 1
ATOM 1866 O O . GLU C 1 52 ? -10.749 13.719 37.384 1.00 30.09 22 GLU C O 1
ATOM 1872 N N . THR C 1 53 ? -9.440 12.748 35.815 1.00 29.83 23 THR C N 1
ATOM 1873 C CA . THR C 1 53 ? -8.216 13.285 36.365 1.00 28.54 23 THR C CA 1
ATOM 1874 C C . THR C 1 53 ? -8.155 14.792 36.122 1.00 27.45 23 THR C C 1
ATOM 1875 O O . THR C 1 53 ? -7.723 15.535 36.994 1.00 26.37 23 THR C O 1
ATOM 1879 N N . GLN C 1 54 ? -8.593 15.224 34.943 1.00 29.66 24 GLN C N 1
ATOM 1880 C CA . GLN C 1 54 ? -8.582 16.641 34.551 1.00 30.84 24 GLN C CA 1
ATOM 1881 C C . GLN C 1 54 ? -9.504 17.485 35.443 1.00 29.82 24 GLN C C 1
ATOM 1882 O O . GLN C 1 54 ? -9.133 18.570 35.899 1.00 26.09 24 GLN C O 1
ATOM 1888 N N . LYS C 1 55 ? -10.702 16.973 35.698 1.00 29.71 25 LYS C N 1
ATOM 1889 C CA . LYS C 1 55 ? -11.650 17.647 36.585 1.00 30.90 25 LYS C CA 1
ATOM 1890 C C . LYS C 1 55 ? -11.078 17.766 38.000 1.00 30.13 25 LYS C C 1
ATOM 1891 O O . LYS C 1 55 ? -11.229 18.799 38.654 1.00 31.78 25 LYS C O 1
ATOM 1893 N N . LEU C 1 56 ? -10.410 16.709 38.455 1.00 28.39 26 LEU C N 1
ATOM 1894 C CA . LEU C 1 56 ? -9.776 16.695 39.769 1.00 27.95 26 LEU C CA 1
ATOM 1895 C C . LEU C 1 56 ? -8.662 17.743 39.873 1.00 26.46 26 LEU C C 1
ATOM 1896 O O . LEU C 1 56 ? -8.619 18.497 40.838 1.00 26.84 26 LEU C O 1
ATOM 1901 N N . LEU C 1 57 ? -7.772 17.787 38.884 1.00 27.17 27 LEU C N 1
ATOM 1902 C CA . LEU C 1 57 ? -6.695 18.790 38.850 1.00 27.86 27 LEU C CA 1
ATOM 1903 C C . LEU C 1 57 ? -7.236 20.224 38.792 1.00 29.75 27 LEU C C 1
ATOM 1904 O O . LEU C 1 57 ? -6.704 21.102 39.448 1.00 30.73 27 LEU C O 1
ATOM 1909 N N . LYS C 1 58 ? -8.272 20.446 37.986 1.00 34.48 28 LYS C N 1
ATOM 1910 C CA . LYS C 1 58 ? -8.903 21.771 37.835 1.00 37.48 28 LYS C CA 1
ATOM 1911 C C . LYS C 1 58 ? -9.495 22.225 39.172 1.00 37.53 28 LYS C C 1
ATOM 1912 O O . LYS C 1 58 ? -9.179 23.299 39.667 1.00 37.73 28 LYS C O 1
ATOM 1918 N N . GLU C 1 59 ? -10.309 21.358 39.765 1.00 37.50 29 GLU C N 1
ATOM 1919 C CA . GLU C 1 59 ? -10.806 21.516 41.126 1.00 37.94 29 GLU C CA 1
ATOM 1920 C C . GLU C 1 59 ? -9.688 21.800 42.158 1.00 37.11 29 GLU C C 1
ATOM 1921 O O . GLU C 1 59 ? -9.816 22.706 42.986 1.00 35.30 29 GLU C O 1
ATOM 1935 N N . ALA C 1 61 ? -6.658 23.036 41.603 1.00 36.66 31 ALA C N 1
ATOM 1936 C CA . ALA C 1 61 ? -6.100 24.352 41.267 1.00 37.22 31 ALA C CA 1
ATOM 1937 C C . ALA C 1 61 ? -7.054 25.505 41.640 1.00 38.34 31 ALA C C 1
ATOM 1938 O O . ALA C 1 61 ? -6.611 26.528 42.165 1.00 38.58 31 ALA C O 1
ATOM 1940 N N . GLU C 1 62 ? -8.352 25.330 41.381 1.00 40.01 32 GLU C N 1
ATOM 1941 C CA . GLU C 1 62 ? -9.353 26.373 41.686 1.00 43.17 32 GLU C CA 1
ATOM 1942 C C . GLU C 1 62 ? -9.445 26.664 43.179 1.00 42.28 32 GLU C C 1
ATOM 1943 O O . GLU C 1 62 ? -9.196 27.798 43.613 1.00 41.12 32 GLU C O 1
ATOM 1949 N N . LYS C 1 63 ? -9.783 25.629 43.957 1.00 40.70 33 LYS C N 1
ATOM 1950 C CA . LYS C 1 63 ? -9.940 25.754 45.417 1.00 37.78 33 LYS C CA 1
ATOM 1951 C C . LYS C 1 63 ? -8.673 26.244 46.139 1.00 36.33 33 LYS C C 1
ATOM 1952 O O . LYS C 1 63 ? -8.760 26.789 47.247 1.00 36.21 33 LYS C O 1
ATOM 1956 N N . ASN C 1 64 ? -7.505 26.067 45.520 1.00 33.35 34 ASN C N 1
ATOM 1957 C CA . ASN C 1 64 ? -6.264 26.594 46.092 1.00 32.28 34 ASN C CA 1
ATOM 1958 C C . ASN C 1 64 ? -5.665 27.782 45.328 1.00 31.80 34 ASN C C 1
ATOM 1959 O O . ASN C 1 64 ? -4.543 28.199 45.620 1.00 31.92 34 ASN C O 1
ATOM 1964 N N . GLY C 1 65 ? -6.426 28.342 44.382 1.00 33.14 35 GLY C N 1
ATOM 1965 C CA . GLY C 1 65 ? -5.995 29.521 43.606 1.00 33.72 35 GLY C CA 1
ATOM 1966 C C . GLY C 1 65 ? -4.640 29.366 42.919 1.00 34.40 35 GLY C C 1
ATOM 1967 O O . GLY C 1 65 ? -3.821 30.280 42.933 1.00 35.68 35 GLY C O 1
ATOM 1968 N N . LEU C 1 66 ? -4.408 28.207 42.311 1.00 32.08 36 LEU C N 1
ATOM 1969 C CA . LEU C 1 66 ? -3.097 27.869 41.765 1.00 30.78 36 LEU C CA 1
ATOM 1970 C C . LEU C 1 66 ? -3.082 28.018 40.267 1.00 29.20 36 LEU C C 1
ATOM 1971 O O . LEU C 1 66 ? -4.066 27.711 39.614 1.00 27.75 36 LEU C O 1
ATOM 1976 N N . GLU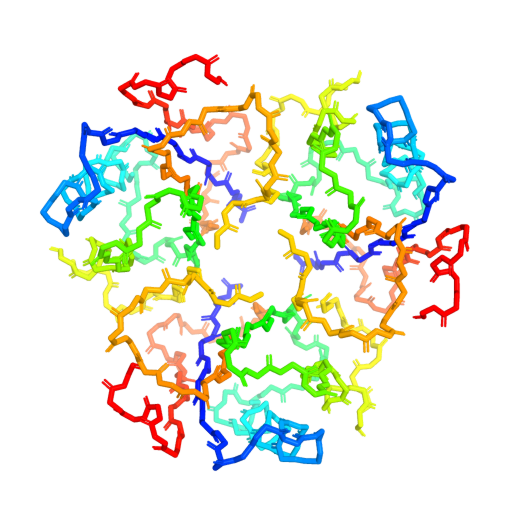 C 1 67 ? -1.952 28.485 39.740 1.00 32.08 37 GLU C N 1
ATOM 1977 C CA . GLU C 1 67 ? -1.618 28.369 38.313 1.00 34.44 37 GLU C CA 1
ATOM 1978 C C . GLU C 1 67 ? -0.410 27.448 38.195 1.00 32.35 37 GLU C C 1
ATOM 1979 O O . GLU C 1 67 ? 0.265 27.199 39.195 1.00 29.80 37 GLU C O 1
ATOM 1985 N N . GLU C 1 68 ? -0.120 26.963 36.983 1.00 34.04 38 GLU C N 1
ATOM 1986 C CA . GLU C 1 68 ? 1.040 26.068 36.763 1.00 35.85 38 GLU C CA 1
ATOM 1987 C C . GLU C 1 68 ? 2.370 26.592 37.344 1.00 34.71 38 GLU C C 1
ATOM 1988 O O . GLU C 1 68 ? 3.199 25.795 37.795 1.00 31.21 38 GLU C O 1
ATOM 1994 N N . ASP C 1 69 ? 2.572 27.915 37.315 1.00 34.72 39 ASP C N 1
ATOM 1995 C CA . ASP C 1 69 ? 3.736 28.571 37.973 1.00 35.86 39 ASP C CA 1
ATOM 1996 C C . ASP C 1 69 ? 3.937 28.166 39.439 1.00 31.97 39 ASP C C 1
ATOM 1997 O O . ASP C 1 69 ? 5.058 28.182 39.943 1.00 31.88 39 ASP C O 1
ATOM 2002 N N . ASP C 1 70 ? 2.844 27.840 40.119 1.00 30.18 40 ASP C N 1
ATOM 2003 C CA . ASP C 1 70 ? 2.869 27.544 41.552 1.00 31.45 40 ASP C CA 1
ATOM 2004 C C . ASP C 1 70 ? 3.196 26.079 41.858 1.00 29.80 40 ASP C C 1
ATOM 2005 O O . ASP C 1 70 ? 3.563 25.752 42.990 1.00 30.26 40 ASP C O 1
ATOM 2010 N N . ILE C 1 71 ? 3.054 25.214 40.849 1.00 29.15 41 ILE C N 1
ATOM 2011 C CA . ILE C 1 71 ? 3.123 23.753 41.028 1.00 29.73 41 ILE C CA 1
ATOM 2012 C C . ILE C 1 71 ? 4.560 23.227 40.881 1.00 29.29 41 ILE C C 1
ATOM 2013 O O . ILE C 1 71 ? 5.222 23.452 39.878 1.00 29.00 41 ILE C O 1
ATOM 2018 N N . ILE C 1 72 ? 5.032 22.532 41.909 1.00 30.35 42 ILE C N 1
ATOM 2019 C CA . ILE C 1 72 ? 6.381 21.970 41.926 1.00 27.13 42 ILE C CA 1
ATOM 2020 C C . ILE C 1 72 ? 6.378 20.597 41.240 1.00 27.41 42 ILE C C 1
ATOM 2021 O O . ILE C 1 72 ? 7.199 20.318 40.358 1.00 25.23 42 ILE C O 1
ATOM 2026 N N . SER C 1 73 ? 5.439 19.745 41.640 1.00 27.73 43 SER C N 1
ATOM 2027 C CA . SER C 1 73 ? 5.368 18.391 41.103 1.00 26.20 43 SER C CA 1
ATOM 2028 C C . SER C 1 73 ? 3.968 17.777 41.250 1.00 25.11 43 SER C C 1
ATOM 2029 O O . SER C 1 73 ? 3.158 18.218 42.078 1.00 23.01 43 SER C O 1
ATOM 2032 N N . ILE C 1 74 ? 3.681 16.788 40.400 1.00 24.88 44 ILE C N 1
ATOM 2033 C CA . ILE C 1 74 ? 2.437 16.040 40.483 1.00 22.92 44 ILE C CA 1
ATOM 2034 C C . ILE C 1 74 ? 2.697 14.546 40.357 1.00 24.30 44 ILE C C 1
ATOM 2035 O O . ILE C 1 74 ? 3.224 14.076 39.343 1.00 23.79 44 ILE C O 1
ATOM 2040 N N . ILE C 1 75 ? 2.338 13.823 41.421 1.00 23.58 45 ILE C N 1
ATOM 2041 C CA . ILE C 1 75 ? 2.443 12.377 41.486 1.00 24.01 45 ILE C CA 1
ATOM 2042 C C . ILE C 1 75 ? 1.037 11.797 41.378 1.00 22.97 45 ILE C C 1
ATOM 2043 O O . ILE C 1 75 ? 0.147 12.180 42.124 1.00 22.83 45 ILE C O 1
ATOM 2048 N N . PHE C 1 76 ? 0.851 10.882 40.434 1.00 25.12 46 PHE C N 1
ATOM 2049 C CA . PHE C 1 76 ? -0.421 10.195 40.242 1.00 23.68 46 PHE C CA 1
ATOM 2050 C C . PHE C 1 76 ? -0.321 8.728 40.642 1.00 21.51 46 PHE C C 1
ATOM 2051 O O . PHE C 1 76 ? 0.699 8.092 40.403 1.00 18.96 46 PHE C O 1
ATOM 2059 N N . THR C 1 77 ? -1.385 8.197 41.244 1.00 22.34 47 THR C N 1
ATOM 2060 C CA . THR C 1 77 ? -1.554 6.752 41.388 1.00 23.37 47 THR C CA 1
ATOM 2061 C C . THR C 1 77 ? -2.913 6.330 40.874 1.00 25.59 47 THR C C 1
ATOM 2062 O O . THR C 1 77 ? -3.886 7.092 40.942 1.00 27.93 47 THR C O 1
ATOM 2066 N N . VAL C 1 78 ? -2.974 5.114 40.351 1.00 24.42 48 VAL C N 1
ATOM 2067 C CA . VAL C 1 78 ? -4.238 4.477 40.057 1.00 25.73 48 VAL C CA 1
ATOM 2068 C C . VAL C 1 78 ? -4.231 3.106 40.710 1.00 25.82 48 VAL C C 1
ATOM 2069 O O . VAL C 1 78 ? -3.172 2.497 40.907 1.00 26.26 48 VAL C O 1
ATOM 2073 N N . THR C 1 79 ? -5.418 2.638 41.061 1.00 23.69 49 THR C N 1
ATOM 2074 C CA . THR C 1 79 ? -5.605 1.292 41.567 1.00 24.78 49 THR C CA 1
ATOM 2075 C C . THR C 1 79 ? -5.386 0.260 40.445 1.00 23.69 49 THR C C 1
ATOM 2076 O O . THR C 1 79 ? -5.498 0.583 39.257 1.00 24.86 49 THR C O 1
ATOM 2080 N N . LYS C 1 80 ? -5.06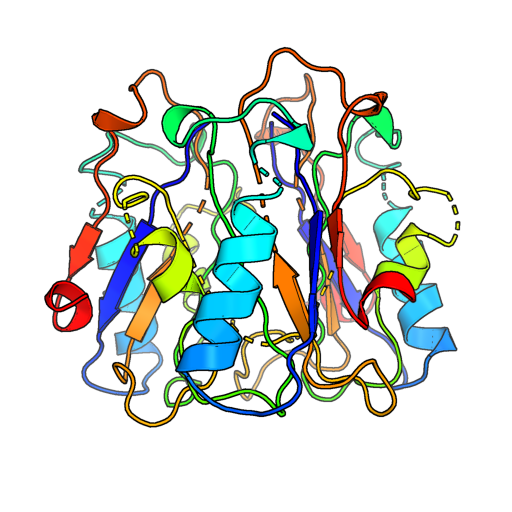1 -0.965 40.836 1.00 26.29 50 LYS C N 1
ATOM 2081 C CA . LYS C 1 80 ? -4.713 -2.065 39.904 1.00 31.55 50 LYS C CA 1
ATOM 2082 C C . LYS C 1 80 ? -5.712 -2.266 38.738 1.00 31.84 50 LYS C C 1
ATOM 2083 O O . LYS C 1 80 ? -5.320 -2.618 37.608 1.00 31.85 50 LYS C O 1
ATOM 2089 N N . ASP C 1 81 ? -6.992 -2.033 39.019 1.00 30.72 51 ASP C N 1
ATOM 2090 C CA . ASP C 1 81 ? -8.061 -2.167 38.017 1.00 32.94 51 ASP C CA 1
ATOM 2091 C C . ASP C 1 81 ? -8.072 -1.087 36.926 1.00 31.43 51 ASP C C 1
ATOM 2092 O O . ASP C 1 81 ? -8.850 -1.186 36.009 1.00 32.01 51 ASP C O 1
ATOM 2097 N N . LEU C 1 82 ? -7.233 -0.057 37.041 1.00 31.75 52 LEU C N 1
ATOM 2098 C CA . LEU C 1 82 ? -7.074 0.937 35.974 1.00 33.46 52 LEU C CA 1
ATOM 2099 C C . LEU C 1 82 ? -5.702 0.815 35.293 1.00 34.30 52 LEU C C 1
ATOM 2100 O O . LEU C 1 82 ? -4.667 0.941 35.956 1.00 33.92 52 LEU C O 1
ATOM 2105 N N . ASP C 1 83 ? -5.705 0.571 33.980 1.00 34.45 53 ASP C N 1
ATOM 2106 C CA . ASP C 1 83 ? -4.464 0.519 33.174 1.00 36.16 53 ASP C CA 1
ATOM 2107 C C . ASP C 1 83 ? -4.598 1.148 31.773 1.00 35.95 53 ASP C C 1
ATOM 2108 O O . ASP C 1 83 ? -3.659 1.096 30.990 1.00 34.82 53 ASP C O 1
ATOM 2113 N N . ALA C 1 84 ? -5.752 1.747 31.469 1.00 35.67 54 ALA C N 1
ATOM 2114 C CA . ALA C 1 84 ? -6.054 2.173 30.102 1.00 35.83 54 ALA C CA 1
ATOM 2115 C C . ALA C 1 84 ? -5.281 3.419 29.667 1.00 35.49 54 ALA C C 1
ATOM 2116 O O . ALA C 1 84 ? -5.074 3.624 28.471 1.00 36.87 54 ALA C O 1
ATOM 2118 N N . ALA C 1 85 ? -4.860 4.253 30.617 1.00 33.17 55 ALA C N 1
ATOM 2119 C CA . ALA C 1 85 ? -3.999 5.394 30.288 1.00 32.52 55 ALA C CA 1
ATOM 2120 C C . ALA C 1 85 ? -3.280 5.999 31.501 1.00 32.33 55 ALA C C 1
ATOM 2121 O O . ALA C 1 85 ? -3.613 5.704 32.650 1.00 35.10 55 ALA C O 1
ATOM 2123 N N . PHE C 1 86 ? -2.292 6.844 31.202 1.00 30.94 56 PHE C N 1
ATOM 2124 C CA . PHE C 1 86 ? -1.586 7.670 32.176 1.00 31.95 56 PHE C CA 1
ATOM 2125 C C . PHE C 1 86 ? -2.470 8.853 32.585 1.00 33.44 56 PHE C C 1
ATOM 2126 O O . PHE C 1 86 ? -2.828 9.676 31.730 1.00 33.46 56 PHE C O 1
ATOM 2134 N N . PRO C 1 87 ? -2.801 8.976 33.886 1.00 33.83 57 PRO C N 1
ATOM 2135 C CA . PRO C 1 87 ? -3.548 10.179 34.306 1.00 33.97 57 PRO C CA 1
ATOM 2136 C C . PRO C 1 87 ? -2.802 11.489 34.019 1.00 33.79 57 PRO C C 1
ATOM 2137 O O . PRO C 1 87 ? -3.439 12.536 33.888 1.00 32.94 57 PRO C O 1
ATOM 2141 N N . ALA C 1 88 ? -1.468 11.414 33.925 1.00 33.59 58 ALA C N 1
ATOM 2142 C CA . ALA C 1 88 ? -0.609 12.562 33.608 1.00 33.99 58 ALA C CA 1
ATOM 2143 C C . ALA C 1 88 ? -0.950 13.264 32.279 1.00 33.61 58 ALA C C 1
ATOM 2144 O O . ALA C 1 88 ? -0.578 14.415 32.081 1.00 31.66 58 ALA C O 1
ATOM 2146 N N . ILE C 1 89 ? -1.616 12.558 31.368 1.00 34.83 59 ILE C N 1
ATOM 2147 C CA . ILE C 1 89 ? -2.116 13.159 30.119 1.00 37.60 59 ILE C CA 1
ATOM 2148 C C . ILE C 1 89 ? -3.086 14.325 30.403 1.00 36.53 59 ILE C C 1
ATOM 2149 O O . ILE C 1 89 ? -3.109 15.309 29.647 1.00 36.72 59 ILE C O 1
ATOM 2154 N N . ALA C 1 90 ? -3.860 14.213 31.492 1.00 32.99 60 ALA C N 1
ATOM 2155 C CA . ALA C 1 90 ? -4.805 15.260 31.898 1.00 33.12 60 ALA C CA 1
ATOM 2156 C C . ALA C 1 90 ? -4.118 16.604 32.117 1.00 33.10 60 ALA C C 1
ATOM 2157 O O . ALA C 1 90 ? -4.621 17.628 31.662 1.00 32.19 60 ALA C O 1
ATOM 2159 N N . ALA C 1 91 ? -2.968 16.592 32.796 1.00 31.54 61 ALA C N 1
ATOM 2160 C CA . ALA C 1 91 ? -2.201 17.820 33.046 1.00 32.51 61 ALA C CA 1
ATOM 2161 C C . ALA C 1 91 ? -1.672 18.421 31.745 1.00 35.48 61 ALA C C 1
ATOM 2162 O O . ALA C 1 91 ? -1.639 19.641 31.581 1.00 34.81 61 ALA C O 1
ATOM 2164 N N . ARG C 1 92 ? -1.261 17.557 30.823 1.00 39.30 62 ARG C N 1
ATOM 2165 C CA . ARG C 1 92 ? -0.793 17.993 29.512 1.00 43.63 62 ARG C CA 1
ATOM 2166 C C . ARG C 1 92 ? -1.927 18.617 28.674 1.00 43.04 62 ARG C C 1
ATOM 2167 O O . ARG C 1 92 ? -1.714 19.630 28.027 1.00 41.17 62 ARG C O 1
ATOM 2175 N N . ASN C 1 93 ? -3.116 18.003 28.693 1.00 44.66 63 ASN C N 1
ATOM 2176 C CA . ASN C 1 93 ? -4.310 18.553 28.012 1.00 45.93 63 ASN C CA 1
ATOM 2177 C C . ASN C 1 93 ? -4.602 19.996 28.415 1.00 47.93 63 ASN C C 1
ATOM 2178 O O . ASN C 1 93 ? -4.850 20.859 27.565 1.00 49.32 63 ASN C O 1
ATOM 2191 N N . GLY C 1 95 ? -2.652 22.209 29.538 1.00 43.36 65 GLY C N 1
ATOM 2192 C CA . GLY C 1 95 ? -1.543 23.113 29.317 1.00 41.04 65 GLY C CA 1
ATOM 2193 C C . GLY C 1 95 ? -0.456 23.101 30.366 1.00 39.89 65 GLY C C 1
ATOM 2194 O O . GLY C 1 95 ? 0.387 23.998 30.375 1.00 38.19 65 GLY C O 1
ATOM 2195 N N . TRP C 1 96 ? -0.453 22.101 31.252 1.00 38.76 66 TRP C N 1
ATOM 2196 C CA . TRP C 1 96 ? 0.621 21.987 32.243 1.00 38.41 66 TRP C CA 1
ATOM 2197 C C . TRP C 1 96 ? 1.755 21.143 31.648 1.00 37.65 66 TRP C C 1
ATOM 2198 O O . TRP C 1 96 ? 1.963 19.983 32.008 1.00 37.76 66 TRP C O 1
ATOM 2209 N N . THR C 1 97 ? 2.478 21.765 30.722 1.00 36.32 67 THR C N 1
ATOM 2210 C CA . THR C 1 97 ? 3.500 21.106 29.937 1.00 34.93 67 THR C CA 1
ATOM 2211 C C . THR C 1 97 ? 4.904 21.423 30.460 1.00 33.68 67 THR C C 1
ATOM 2212 O O . THR C 1 97 ? 5.880 20.942 29.897 1.00 32.73 67 THR C O 1
ATOM 2216 N N . SER C 1 98 ? 4.993 22.199 31.549 1.00 30.82 68 SER C N 1
ATOM 2217 C CA . SER C 1 98 ? 6.279 22.561 32.155 1.00 32.92 68 SER C CA 1
ATOM 2218 C C . SER C 1 98 ? 6.441 22.011 33.579 1.00 31.72 68 SER C C 1
ATOM 2219 O O . SER C 1 98 ? 7.293 22.481 34.333 1.00 31.06 68 SER C O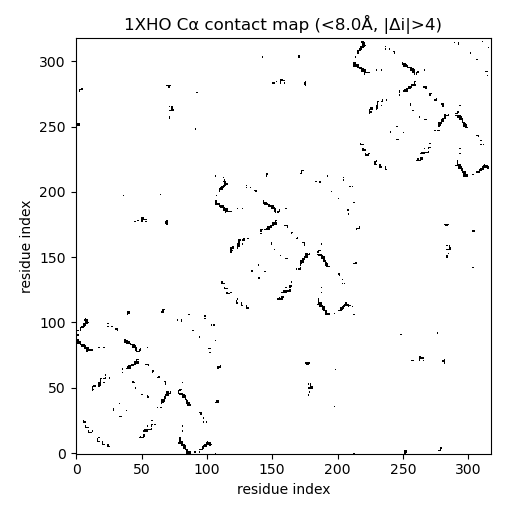 1
ATOM 2222 N N . THR C 1 99 ? 5.646 21.003 33.933 1.00 29.40 69 THR C N 1
ATOM 2223 C CA . THR C 1 99 ? 5.604 20.498 35.307 1.00 27.92 69 THR C CA 1
ATOM 2224 C C . THR C 1 99 ? 6.043 19.035 35.370 1.00 23.55 69 THR C C 1
ATOM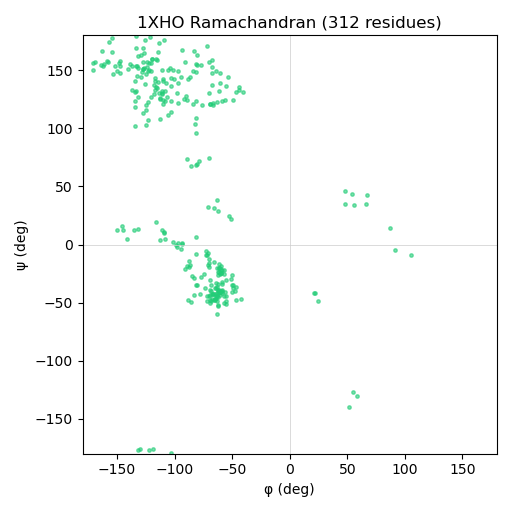 2225 O O . THR C 1 99 ? 5.683 18.238 34.535 1.00 21.98 69 THR C O 1
ATOM 2229 N N . ALA C 1 100 ? 6.848 18.716 36.378 1.00 25.55 70 ALA C N 1
ATOM 2230 C CA . ALA C 1 100 ? 7.316 17.364 36.631 1.00 23.00 70 ALA C CA 1
ATOM 2231 C C . ALA C 1 100 ? 6.150 16.502 37.105 1.00 24.19 70 ALA C C 1
ATOM 2232 O O . ALA C 1 100 ? 5.495 16.810 38.124 1.00 24.27 70 ALA C O 1
ATOM 2234 N N . LEU C 1 101 ? 5.894 15.440 36.343 1.00 25.61 71 LEU C N 1
ATOM 2235 C CA . LEU C 1 101 ? 4.811 14.495 36.590 1.00 26.23 71 LEU C CA 1
ATOM 2236 C C . LEU C 1 101 ? 5.399 13.108 36.825 1.00 27.76 71 LEU C C 1
ATOM 2237 O O . LEU C 1 101 ? 6.505 12.820 36.376 1.00 24.01 71 LEU C O 1
ATOM 2250 N N . CYS C 1 103 ? 3.763 8.818 37.544 1.00 23.12 73 CYS C N 1
ATOM 2251 C CA . CYS C 1 103 ? 2.611 7.940 37.722 1.00 22.13 73 CYS C CA 1
ATOM 2252 C C . CYS C 1 103 ? 3.026 6.551 38.177 1.00 22.84 73 CYS C C 1
ATOM 2253 O O . CYS C 1 103 ? 3.925 5.941 37.585 1.00 22.68 73 CYS C O 1
ATOM 2264 N N . ASN C 1 105 ? 1.227 2.847 40.422 1.00 23.39 75 ASN C N 1
ATOM 2265 C CA . ASN C 1 105 ? 0.013 2.227 40.904 1.00 23.78 75 ASN C CA 1
ATOM 2266 C C . ASN C 1 105 ? -0.077 2.425 42.400 1.00 23.97 75 ASN C C 1
ATOM 2267 O O . ASN C 1 105 ? 0.944 2.559 43.099 1.00 23.43 75 ASN C O 1
ATOM 2272 N N . GLU C 1 106 ? -1.311 2.453 42.887 1.00 23.19 76 GLU C N 1
ATOM 2273 C CA . GLU C 1 106 ? -1.583 2.537 44.309 1.00 23.44 76 GLU C CA 1
ATOM 2274 C C . GLU C 1 106 ? -1.126 1.232 44.966 1.00 22.29 76 GLU C C 1
ATOM 2275 O O . GLU C 1 106 ? -1.077 0.186 44.324 1.00 24.60 76 GLU C O 1
ATOM 2281 N N . ILE C 1 107 ? -0.772 1.306 46.239 1.00 24.10 77 ILE C N 1
ATOM 2282 C CA . ILE C 1 107 ? -0.555 0.114 47.048 1.00 24.97 77 ILE C CA 1
ATOM 2283 C C . ILE C 1 107 ? -1.683 -0.903 46.796 1.00 28.71 77 ILE C C 1
ATOM 2284 O O . ILE C 1 107 ? -2.869 -0.545 46.773 1.00 27.60 77 ILE C O 1
ATOM 2289 N N . ASP C 1 108 ? -1.299 -2.159 46.577 1.00 29.96 78 ASP C N 1
ATOM 2290 C CA . ASP C 1 108 ? -2.261 -3.245 46.371 1.00 31.87 78 ASP C CA 1
ATOM 2291 C C . ASP C 1 108 ? -2.789 -3.755 47.727 1.00 30.83 78 ASP C C 1
ATOM 2292 O O . ASP C 1 108 ? -2.064 -4.383 48.504 1.00 30.39 78 ASP C O 1
ATOM 2297 N N . VAL C 1 109 ? -4.051 -3.443 48.007 1.00 31.30 79 VAL C N 1
ATOM 2298 C CA . VAL C 1 109 ? -4.744 -3.917 49.211 1.00 31.07 79 VAL C CA 1
ATOM 2299 C C . VAL C 1 109 ? -6.142 -4.411 48.799 1.00 31.49 79 VAL C C 1
ATOM 2300 O O . VAL C 1 109 ? -7.039 -3.600 48.559 1.00 28.57 79 VAL C O 1
ATOM 2304 N N . PRO C 1 110 ? -6.326 -5.749 48.699 1.00 33.98 80 PRO C N 1
ATOM 2305 C CA . PRO C 1 110 ? -7.620 -6.294 48.231 1.00 34.04 80 PRO C CA 1
ATOM 2306 C C . PRO C 1 110 ? -8.802 -5.857 49.103 1.00 33.53 80 PRO C C 1
ATOM 2307 O O . PRO C 1 110 ? -8.777 -6.062 50.309 1.00 33.08 80 PRO C O 1
ATOM 2311 N N . GLY C 1 111 ? -9.806 -5.230 48.486 1.00 32.52 81 GLY C N 1
ATOM 2312 C CA . GLY C 1 111 ? -10.956 -4.694 49.221 1.00 33.01 81 GLY C CA 1
ATOM 2313 C C . GLY C 1 111 ? -10.959 -3.172 49.367 1.00 32.86 81 GLY C C 1
ATOM 2314 O O . GLY C 1 111 ? -11.952 -2.605 49.814 1.00 29.16 81 GLY C O 1
ATOM 2315 N N . SER C 1 112 ? -9.855 -2.513 48.993 1.00 32.07 82 SER C N 1
ATOM 2316 C CA . SER C 1 112 ? -9.780 -1.044 49.020 1.00 30.89 82 SER C CA 1
ATOM 2317 C C . SER C 1 112 ? -10.635 -0.433 47.909 1.00 30.19 82 SER C C 1
ATOM 2318 O O . SER C 1 112 ? -11.148 -1.153 47.039 1.00 29.58 82 SER C O 1
ATOM 2321 N N . LEU C 1 113 ? -10.795 0.889 47.943 1.00 29.18 83 LEU C N 1
ATOM 2322 C CA . LEU C 1 113 ? -11.565 1.590 46.918 1.00 30.33 83 LEU C CA 1
ATOM 2323 C C . LEU C 1 113 ? -11.012 1.301 45.515 1.00 32.76 83 LEU C C 1
ATOM 2324 O O . LEU C 1 113 ? -9.826 1.511 45.233 1.00 31.09 83 LEU C O 1
ATOM 2329 N N . GLU C 1 114 ? -11.891 0.819 44.646 1.00 33.56 84 GLU C N 1
ATOM 2330 C CA . GLU C 1 114 ? -11.526 0.471 43.293 1.00 36.19 84 GLU C CA 1
ATOM 2331 C C . GLU C 1 114 ? -11.788 1.661 42.384 1.00 34.61 84 GLU C C 1
ATOM 2332 O O . GLU C 1 114 ? -12.426 2.634 42.805 1.00 36.48 84 GLU C O 1
ATOM 2338 N N . LYS C 1 115 ? -11.261 1.588 41.161 1.00 32.40 85 LYS C N 1
ATOM 2339 C CA . LYS C 1 115 ? -11.428 2.621 40.124 1.00 31.73 85 LYS C CA 1
ATOM 2340 C C . LYS C 1 115 ? -10.983 4.020 40.567 1.00 29.94 85 LYS C C 1
ATOM 2341 O O . LYS C 1 115 ? -11.544 5.029 40.116 1.00 26.09 85 LYS C O 1
ATOM 2347 N N . CYS C 1 116 ? -9.945 4.072 41.406 1.00 26.23 86 CYS C N 1
ATOM 2348 C CA . CYS C 1 116 ? -9.569 5.296 42.107 1.00 26.97 86 CYS C CA 1
ATOM 2349 C C . CYS C 1 116 ? -8.258 5.904 41.607 1.00 26.64 86 CYS C C 1
ATOM 2350 O O . CYS C 1 116 ? -7.211 5.252 41.610 1.00 24.27 86 CYS C O 1
ATOM 2353 N N . ILE C 1 117 ? -8.333 7.173 41.213 1.00 26.37 87 ILE C N 1
ATOM 2354 C CA . ILE C 1 117 ? -7.165 7.974 40.868 1.00 26.21 87 ILE C CA 1
ATOM 2355 C C . ILE C 1 117 ? -6.834 8.929 42.022 1.00 25.11 87 ILE C C 1
ATOM 2356 O O . ILE C 1 117 ? -7.688 9.718 42.450 1.00 23.43 87 ILE C O 1
ATOM 2361 N N . ARG C 1 118 ? -5.600 8.845 42.525 1.00 25.15 88 ARG C N 1
ATOM 2362 C CA . ARG C 1 118 ? -5.098 9.781 43.541 1.00 24.68 88 ARG C CA 1
ATOM 2363 C C . ARG C 1 118 ? -4.010 10.697 42.984 1.00 22.57 88 ARG C C 1
ATOM 2364 O O . ARG C 1 118 ? -3.276 10.331 42.068 1.00 19.61 88 ARG C O 1
ATOM 2372 N N . VAL C 1 119 ? -3.943 11.903 43.544 1.00 23.30 89 VAL C N 1
ATOM 2373 C CA . VAL C 1 119 ? -3.012 12.942 43.117 1.00 22.75 89 VAL C CA 1
ATOM 2374 C C . VAL C 1 119 ? -2.365 13.538 44.350 1.00 24.28 89 VAL C C 1
ATOM 2375 O O . VAL C 1 119 ? -3.062 13.879 45.300 1.00 25.00 89 VAL C O 1
ATOM 2395 N N . HIS C 1 122 ? 2.755 18.909 45.105 1.00 26.48 92 HIS C N 1
ATOM 2396 C CA . HIS C 1 122 ? 3.606 19.838 45.854 1.00 25.77 92 HIS C CA 1
ATOM 2397 C C . HIS C 1 122 ? 3.543 21.237 45.214 1.00 26.95 92 HIS C C 1
ATOM 2398 O O . HIS C 1 122 ? 3.657 21.373 44.007 1.00 24.71 92 HIS C O 1
ATOM 2405 N N . VAL C 1 123 ? 3.328 22.269 46.031 1.00 27.94 93 VAL C N 1
ATOM 2406 C CA . VAL C 1 123 ? 3.110 23.620 45.498 1.00 28.19 93 VAL C CA 1
ATOM 2407 C C . VAL C 1 123 ? 3.840 24.656 46.311 1.00 28.07 93 VAL C C 1
ATOM 2408 O O . VAL C 1 123 ? 4.151 24.437 47.471 1.00 26.30 93 VAL C O 1
ATOM 2412 N N . ASN C 1 124 ? 4.130 25.778 45.667 1.00 31.28 94 ASN C N 1
ATOM 2413 C CA . ASN C 1 124 ? 4.641 26.954 46.349 1.00 34.11 94 ASN C CA 1
ATOM 2414 C C . ASN C 1 124 ? 3.431 27.848 46.585 1.00 37.45 94 ASN C C 1
ATOM 2415 O O . ASN C 1 124 ? 2.708 28.174 45.651 1.00 40.21 94 ASN C O 1
ATOM 2420 N N . THR C 1 125 ? 3.164 28.169 47.851 1.00 41.78 95 THR C N 1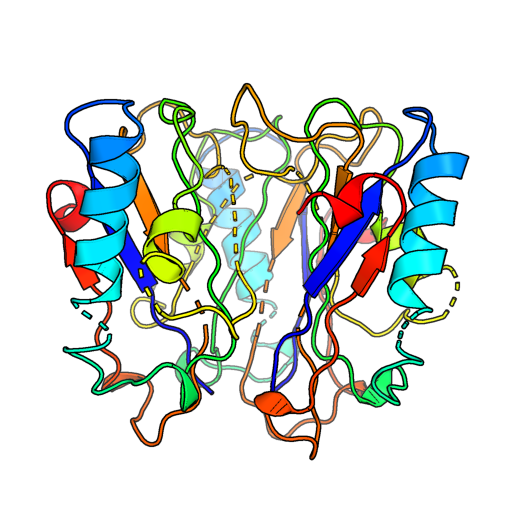
ATOM 2421 C CA . THR C 1 125 ? 1.961 28.925 48.225 1.00 43.66 95 THR C CA 1
ATOM 2422 C C . THR C 1 125 ? 2.195 29.803 49.451 1.00 46.56 95 THR C C 1
ATOM 2423 O O . THR C 1 125 ? 3.083 29.536 50.258 1.00 48.56 95 THR C O 1
ATOM 2427 N N . ASP C 1 126 ? 1.384 30.852 49.573 1.00 49.32 96 ASP C N 1
ATOM 2428 C CA . ASP C 1 126 ? 1.437 31.754 50.723 1.00 50.31 96 ASP C CA 1
ATOM 2429 C C . ASP C 1 126 ? 0.374 31.385 51.756 1.00 49.21 96 ASP C C 1
ATOM 2430 O O . ASP C 1 126 ? 0.286 32.015 52.813 1.00 48.67 96 ASP C O 1
ATOM 2435 N N . LYS C 1 127 ? -0.433 30.368 51.445 1.00 48.33 97 LYS C N 1
ATOM 2436 C CA . LYS C 1 127 ? -1.422 29.856 52.395 1.00 47.41 97 LYS C CA 1
ATOM 2437 C C . LYS C 1 127 ? -0.753 28.990 53.452 1.00 45.36 97 LYS C C 1
ATOM 2438 O O . LYS C 1 127 ? 0.326 28.434 53.226 1.00 43.64 97 LYS C O 1
ATOM 2444 N N . ASP C 1 128 ? -1.399 28.903 54.613 1.00 45.00 98 ASP C N 1
ATOM 2445 C CA . ASP C 1 128 ? -0.963 28.022 55.697 1.00 43.91 98 ASP C CA 1
ATOM 2446 C C . ASP C 1 128 ? -1.434 26.606 55.413 1.00 39.98 98 ASP C C 1
ATOM 2447 O O . ASP C 1 128 ? -2.423 26.408 54.706 1.00 38.88 98 ASP C O 1
ATOM 2452 N N . LYS C 1 129 ? -0.727 25.626 55.972 1.00 37.04 99 LYS C N 1
ATOM 2453 C CA . LYS C 1 129 ? -1.102 24.211 55.832 1.00 34.93 99 LYS C CA 1
ATOM 2454 C C . LYS C 1 129 ? -2.601 23.981 56.090 1.00 34.19 99 LYS C C 1
ATOM 2455 O O . LYS C 1 129 ? -3.283 23.312 55.310 1.00 34.74 99 LYS C O 1
ATOM 2461 N N . LYS C 1 130 ? -3.095 24.559 57.180 1.00 34.73 100 LYS C N 1
ATOM 2462 C CA . LYS C 1 130 ? -4.502 24.457 57.579 1.00 37.39 100 LYS C CA 1
ATOM 2463 C C . LYS C 1 130 ? -5.494 25.052 56.569 1.00 34.89 100 LYS C C 1
ATOM 2464 O O . LYS C 1 130 ? -6.675 24.721 56.599 1.00 36.03 100 LYS C O 1
ATOM 2470 N N . ASP C 1 131 ? -5.011 25.932 55.693 1.00 35.48 101 ASP C N 1
ATOM 2471 C CA . ASP C 1 131 ? -5.842 26.571 54.666 1.00 36.31 101 ASP C CA 1
ATOM 2472 C C . ASP C 1 131 ? -5.877 25.795 53.343 1.00 35.99 101 ASP C C 1
ATOM 2473 O O . ASP C 1 131 ? -6.799 25.974 52.550 1.00 33.47 101 ASP C O 1
ATOM 2478 N N . ILE C 1 132 ? -4.878 24.942 53.106 1.00 35.39 102 ILE C N 1
ATOM 2479 C CA . ILE C 1 132 ? -4.846 24.107 51.892 1.00 34.13 102 ILE C CA 1
ATOM 2480 C C . ILE C 1 132 ? -6.147 23.307 51.808 1.00 32.35 102 ILE C C 1
ATOM 2481 O O . ILE C 1 132 ? -6.621 22.789 52.811 1.00 32.97 102 ILE C O 1
ATOM 2486 N N . LYS C 1 133 ? -6.732 23.230 50.620 1.00 32.36 103 LYS C N 1
ATOM 2487 C CA . LYS C 1 133 ? -7.933 22.426 50.408 1.00 31.36 103 LYS C CA 1
ATOM 2488 C C . LYS C 1 133 ? -7.590 21.150 49.638 1.00 30.97 103 LYS C C 1
ATOM 2489 O O . LYS C 1 133 ? -7.222 21.188 48.463 1.00 28.07 103 LYS C O 1
ATOM 2492 N N . HIS C 1 134 ? -7.691 20.022 50.325 1.00 33.09 104 HIS C N 1
ATOM 2493 C CA . HIS C 1 134 ? -7.574 18.727 49.685 1.00 34.23 104 HIS C CA 1
ATOM 2494 C C . HIS C 1 134 ? -8.920 18.397 49.058 1.00 34.69 104 HIS C C 1
ATOM 2495 O O . HIS C 1 134 ? -9.971 18.823 49.568 1.00 34.07 104 HIS C O 1
ATOM 2502 N N . VAL C 1 135 ? -8.895 17.669 47.942 1.00 33.45 105 VAL C N 1
ATOM 2503 C CA . VAL C 1 135 ? -10.100 17.462 47.134 1.00 34.53 105 VAL C CA 1
ATOM 2504 C C . VAL C 1 135 ? -10.441 15.979 46.999 1.00 35.76 105 VAL C C 1
ATOM 2505 O O . VAL C 1 135 ? -9.602 15.174 46.603 1.00 35.54 105 VAL C O 1
ATOM 2509 N N . TYR C 1 136 ? -11.684 15.629 47.327 1.00 36.30 106 TYR C N 1
ATOM 2510 C CA . TYR C 1 136 ? -12.170 14.261 47.195 1.00 36.73 106 TYR C CA 1
ATOM 2511 C C . TYR C 1 136 ? -13.420 14.282 46.337 1.00 34.25 106 TYR C C 1
ATOM 2512 O O . TYR C 1 136 ? -14.415 14.890 46.719 1.00 32.42 106 TYR C O 1
ATOM 2521 N N . LEU C 1 137 ? -13.358 13.653 45.159 1.00 32.25 107 LEU C N 1
ATOM 2522 C CA . LEU C 1 137 ? -14.492 13.677 44.219 1.00 31.77 107 LEU C CA 1
ATOM 2523 C C . LEU C 1 137 ? -15.033 12.294 43.902 1.00 30.60 107 LEU C C 1
ATOM 2524 O O . LEU C 1 137 ? -14.345 11.289 44.076 1.00 26.27 107 LEU C O 1
ATOM 2529 N N . ASN C 1 138 ? -16.278 12.265 43.415 1.00 30.40 108 ASN C N 1
ATOM 2530 C CA . ASN C 1 138 ? -16.965 11.031 43.056 1.00 29.27 108 ASN C CA 1
ATOM 2531 C C . ASN C 1 138 ? -16.894 10.042 44.215 1.00 28.91 108 ASN C C 1
ATOM 2532 O O . ASN C 1 138 ? -17.016 10.444 45.366 1.00 28.42 108 ASN C O 1
ATOM 2537 N N . GLY C 1 139 ? -16.689 8.758 43.926 1.00 28.63 109 GLY C N 1
ATOM 2538 C CA . GLY C 1 139 ? -16.607 7.744 44.972 1.00 28.94 109 GLY C CA 1
ATOM 2539 C C . GLY C 1 139 ? -15.501 7.947 45.985 1.00 28.97 109 GLY C C 1
ATOM 2540 O O . GLY C 1 139 ? -15.548 7.367 47.068 1.00 30.65 109 GLY C O 1
ATOM 2541 N N . ALA C 1 140 ? -14.501 8.765 45.648 1.00 31.69 110 ALA C N 1
ATOM 2542 C CA . ALA C 1 140 ? -13.380 9.039 46.560 1.00 32.22 110 ALA C CA 1
ATOM 2543 C C . ALA C 1 140 ? -13.761 9.889 47.776 1.00 32.92 110 ALA C C 1
ATOM 2544 O O . ALA C 1 140 ? -12.985 9.983 48.731 1.00 31.19 110 ALA C O 1
ATOM 2546 N N . LYS C 1 141 ? -14.950 10.496 47.752 1.00 36.05 111 LYS C N 1
ATOM 2547 C CA . LYS C 1 141 ? -15.461 11.232 48.921 1.00 37.82 111 LYS C CA 1
ATOM 2548 C C . LYS C 1 141 ? -15.493 10.375 50.190 1.00 38.58 111 LYS C C 1
ATOM 2549 O O . LYS C 1 141 ? -15.305 10.892 51.294 1.00 41.54 111 LYS C O 1
ATOM 2555 N N . VAL C 1 142 ? -15.696 9.068 50.021 1.00 38.88 112 VAL C N 1
ATOM 2556 C CA . VAL C 1 142 ? -15.686 8.108 51.131 1.00 38.72 112 VAL C CA 1
ATOM 2557 C C . VAL C 1 142 ? -14.324 8.038 51.845 1.00 37.84 112 VAL C C 1
ATOM 2558 O O . VAL C 1 142 ? -14.254 7.641 52.997 1.00 37.48 112 VAL C O 1
ATOM 2562 N N . LEU C 1 143 ? -13.246 8.419 51.167 1.00 38.23 113 LEU C N 1
ATOM 2563 C CA . LEU C 1 143 ? -11.928 8.434 51.803 1.00 37.57 113 LEU C CA 1
ATOM 2564 C C . LEU C 1 143 ? -11.811 9.684 52.672 1.00 38.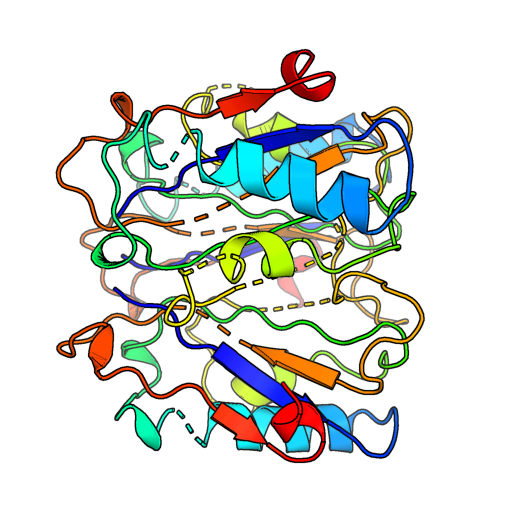04 113 LEU C C 1
ATOM 2565 O O . LEU C 1 143 ? -10.711 10.150 52.950 1.00 38.01 113 LEU C O 1
#

Secondary structure (DSSP, 8-state):
-B---EEEE-SSSSHHHHHHHHHHHHH--TTTT--GGGB-B---EE-TT--SS-THHHHH---TTSB-------TTS--SEEE--B--SS-GGG---EE-GGGGG-/-B---EEEE-SSS-HHHHHHHHHHHHH--TTTT--GGGB-B---EE-TT--S--TTHHHH----SSB-------TTSPSSEEE--B--SS-GGG---EE-GGGGG-/-B---EEEE-SSS-HHHHHHHHHHHHH--TTTT--GGGB-B---EE-TT--SS-TTHHHH----SSB-------TTSPSSEEE--B--SS-GGG---EE-GGGGG-

Nearest PDB structures (foldseek):
  1xho-assembly1_B  TM=1.003E+00  e=1.850E-17  Acetivibrio thermocellus
  7r4b-assembly2_F  TM=9.610E-01  e=5.659E-12  Bacillus pumilus
  1fnj-assembly1_A  TM=9.659E-01  e=1.722E-11  Bacillus subtilis
  1fnk-assembly1_A  TM=9.647E-01  e=1.838E-11  Bacillus subtilis
  2dyy-assembly3_H  TM=5.640E-01  e=1.528E-01  Pyrococcus horikoshii

Organism: Acetivibrio thermocellus (strain ATCC 27405 / DSM 1237 / JCM 9322 / NBRC 103400 / NCIMB 10682 / NRRL B-4536 / VPI 7372) (NCBI:txid203119)

Solvent-accessible surface area: 13536 Å² total